Protein AF-A0A8K0CWV9-F1 (afdb_monomer)

Mean predicted aligned error: 10.67 Å

Structure (mmCIF, N/CA/C/O backbone):
data_AF-A0A8K0CWV9-F1
#
_entry.id   AF-A0A8K0CWV9-F1
#
loop_
_atom_site.group_PDB
_atom_site.id
_atom_site.type_symbol
_atom_site.label_atom_id
_atom_site.label_alt_id
_atom_site.label_comp_id
_atom_site.label_asym_id
_atom_site.label_entity_id
_atom_site.label_seq_id
_atom_site.pdbx_PDB_ins_code
_atom_site.Cartn_x
_atom_site.Cartn_y
_atom_site.Cartn_z
_atom_site.occupancy
_atom_site.B_iso_or_equiv
_atom_site.auth_seq_id
_atom_site.auth_comp_id
_atom_site.auth_asym_id
_atom_site.auth_atom_id
_atom_site.pdbx_PDB_model_num
ATOM 1 N N . MET A 1 1 ? 7.439 -12.202 -8.957 1.00 37.78 1 MET A N 1
ATOM 2 C CA . MET A 1 1 ? 7.192 -10.792 -9.338 1.00 37.78 1 MET A CA 1
ATOM 3 C C . MET A 1 1 ? 7.886 -9.869 -8.330 1.00 37.78 1 MET A C 1
ATOM 5 O O . MET A 1 1 ? 7.521 -9.876 -7.160 1.00 37.78 1 MET A O 1
ATOM 9 N N . LEU A 1 2 ? 8.950 -9.156 -8.717 1.00 42.75 2 LEU A N 1
ATOM 10 C CA . LEU A 1 2 ? 9.580 -8.146 -7.851 1.00 42.75 2 LEU A CA 1
ATOM 11 C C . LEU A 1 2 ? 8.690 -6.892 -7.857 1.00 42.75 2 LEU A C 1
ATOM 13 O O . LEU A 1 2 ? 8.605 -6.216 -8.877 1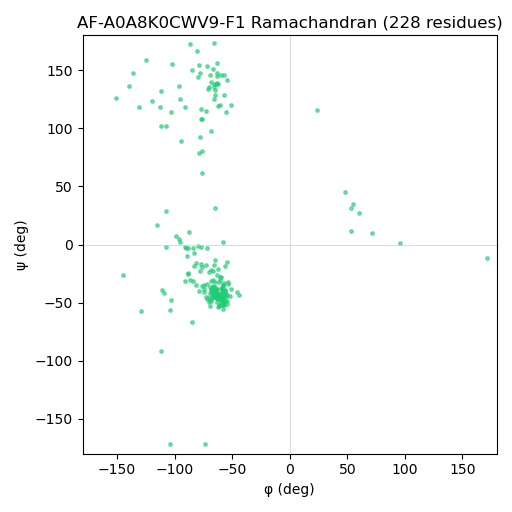.00 42.75 2 LEU A O 1
ATOM 17 N N . THR A 1 3 ? 7.991 -6.606 -6.758 1.00 52.50 3 THR A N 1
ATOM 18 C CA . THR A 1 3 ? 7.189 -5.381 -6.619 1.00 52.50 3 THR A CA 1
ATOM 19 C C . THR A 1 3 ? 8.091 -4.146 -6.556 1.00 52.50 3 THR A C 1
ATOM 21 O O . THR A 1 3 ? 9.145 -4.165 -5.920 1.00 52.50 3 THR A O 1
ATOM 24 N N . ILE A 1 4 ? 7.680 -3.064 -7.221 1.00 53.06 4 ILE A N 1
ATOM 25 C CA . ILE A 1 4 ? 8.429 -1.798 -7.374 1.00 53.06 4 ILE A CA 1
ATOM 26 C C . ILE A 1 4 ? 8.716 -1.136 -6.015 1.00 53.06 4 ILE A C 1
ATOM 28 O O . ILE A 1 4 ? 9.773 -0.540 -5.811 1.00 53.06 4 ILE A O 1
ATOM 32 N N . TYR A 1 5 ? 7.851 -1.385 -5.033 1.00 54.69 5 TYR A N 1
ATOM 33 C CA . TYR A 1 5 ? 8.063 -1.138 -3.610 1.00 54.69 5 TYR A CA 1
ATOM 34 C C . TYR A 1 5 ? 9.444 -1.564 -3.086 1.00 54.69 5 TYR A C 1
ATOM 36 O O . TYR A 1 5 ? 10.080 -0.835 -2.319 1.00 54.69 5 TYR A O 1
ATOM 44 N N . LYS A 1 6 ? 9.936 -2.746 -3.484 1.00 57.09 6 LYS A N 1
ATOM 45 C CA . LYS A 1 6 ? 11.243 -3.233 -3.031 1.00 57.09 6 LYS A CA 1
ATOM 46 C C . LYS A 1 6 ? 12.320 -2.184 -3.304 1.00 57.09 6 LYS A C 1
ATOM 48 O O . LYS A 1 6 ? 13.202 -2.016 -2.472 1.00 57.09 6 LYS A O 1
ATOM 53 N N . MET A 1 7 ? 12.184 -1.437 -4.396 1.00 58.47 7 MET A N 1
ATOM 54 C CA . MET A 1 7 ? 13.201 -0.545 -4.939 1.00 58.47 7 MET A CA 1
ATOM 55 C C . MET A 1 7 ? 13.127 0.889 -4.408 1.00 58.47 7 MET A C 1
ATOM 57 O O . MET A 1 7 ? 14.161 1.538 -4.260 1.00 58.47 7 MET A O 1
ATOM 61 N N . LEU A 1 8 ? 11.928 1.384 -4.085 1.00 64.62 8 LEU A N 1
ATOM 62 C CA . LEU A 1 8 ? 11.744 2.761 -3.624 1.00 64.62 8 LEU A CA 1
ATOM 63 C C . LEU A 1 8 ? 12.468 3.030 -2.295 1.00 64.62 8 LEU A C 1
ATOM 65 O O . LEU A 1 8 ? 12.725 2.141 -1.476 1.00 64.62 8 LEU A O 1
ATOM 69 N N . HIS A 1 9 ? 12.779 4.296 -2.048 1.00 71.81 9 HIS A N 1
ATOM 70 C CA . HIS A 1 9 ? 13.284 4.718 -0.751 1.00 71.81 9 HIS A CA 1
ATOM 71 C C . HIS A 1 9 ? 12.157 4.620 0.305 1.00 71.81 9 HIS A C 1
ATOM 73 O O . HIS A 1 9 ? 11.019 4.952 -0.006 1.00 71.81 9 HIS A O 1
ATOM 79 N N . PRO A 1 10 ? 12.424 4.281 1.582 1.00 70.00 10 PRO A N 1
ATOM 80 C CA . PRO A 1 10 ? 11.453 4.323 2.679 1.00 70.00 10 PRO A CA 1
ATOM 81 C C . PRO A 1 10 ? 10.749 5.663 2.892 1.00 70.00 10 PRO A C 1
ATOM 83 O O . PRO A 1 10 ? 9.776 5.723 3.626 1.00 70.00 10 PRO A O 1
ATOM 86 N N . LYS A 1 11 ? 11.257 6.750 2.300 1.00 74.69 11 LYS A N 1
ATOM 87 C CA . LYS A 1 11 ? 10.593 8.068 2.313 1.00 74.69 11 LYS A CA 1
ATOM 88 C C . LYS A 1 11 ? 9.440 8.123 1.304 1.00 74.69 11 LYS A C 1
ATOM 90 O O . LYS A 1 11 ? 8.519 8.906 1.483 1.00 74.69 11 LYS A O 1
ATOM 95 N N . ASP A 1 12 ? 9.493 7.258 0.300 1.00 73.62 12 ASP A N 1
ATOM 96 C CA . ASP A 1 12 ? 8.562 7.145 -0.816 1.00 73.62 12 ASP A CA 1
ATOM 97 C C . ASP A 1 12 ? 7.808 5.813 -0.796 1.00 73.62 12 ASP A C 1
ATOM 99 O O . ASP A 1 12 ? 7.252 5.405 -1.809 1.00 73.62 12 ASP A O 1
ATOM 103 N N . GLY A 1 13 ? 7.808 5.122 0.347 1.00 71.31 13 GLY A N 1
ATOM 104 C CA . GLY A 1 13 ? 7.063 3.882 0.531 1.00 71.31 13 GLY A CA 1
ATOM 105 C C . GLY A 1 13 ? 7.839 2.591 0.316 1.00 71.31 13 GLY A C 1
ATOM 106 O O . GLY A 1 13 ? 7.244 1.540 0.487 1.00 71.31 13 GLY A O 1
ATOM 107 N N . GLY A 1 14 ? 9.141 2.630 -0.002 1.00 70.81 14 GLY A N 1
ATOM 108 C CA . GLY A 1 14 ? 9.908 1.433 -0.378 1.00 70.81 14 GLY A CA 1
ATOM 109 C C . GLY A 1 14 ? 10.875 0.818 0.643 1.00 70.81 14 GLY A C 1
ATOM 110 O O . GLY A 1 14 ? 10.923 1.219 1.807 1.00 70.81 14 GLY A O 1
ATOM 111 N N . ARG A 1 15 ? 11.678 -0.173 0.205 1.00 68.31 15 ARG A N 1
ATOM 112 C CA . ARG A 1 15 ? 12.683 -0.893 1.038 1.00 68.31 15 ARG A CA 1
ATOM 113 C C . ARG A 1 15 ? 14.152 -0.573 0.771 1.00 68.31 15 ARG A C 1
ATOM 115 O O . ARG A 1 15 ? 14.981 -1.138 1.478 1.00 68.31 15 ARG A O 1
ATOM 122 N N . ARG A 1 16 ? 14.494 0.286 -0.196 1.00 66.88 16 ARG A N 1
ATOM 123 C CA . ARG A 1 16 ? 15.882 0.503 -0.685 1.00 66.88 16 ARG A CA 1
ATOM 124 C C . ARG A 1 16 ? 16.569 -0.743 -1.273 1.00 66.88 16 ARG A C 1
ATOM 126 O O . ARG A 1 16 ? 17.792 -0.829 -1.232 1.00 66.88 16 ARG A O 1
ATOM 133 N N . LEU A 1 17 ? 15.850 -1.719 -1.820 1.00 62.59 17 LEU A N 1
ATOM 134 C CA . LEU A 1 17 ? 16.518 -2.773 -2.592 1.00 62.59 17 LEU A CA 1
ATOM 135 C C . LEU A 1 17 ? 17.043 -2.186 -3.906 1.00 62.59 17 LEU A C 1
ATOM 137 O O . LEU A 1 17 ? 16.355 -1.429 -4.585 1.00 62.59 17 LEU A O 1
ATOM 141 N N . SER A 1 18 ? 18.274 -2.522 -4.271 1.00 59.84 18 SER A N 1
ATOM 142 C CA . SER A 1 18 ? 18.849 -2.099 -5.543 1.00 59.84 18 SER A CA 1
ATOM 143 C C . SER A 1 18 ? 18.080 -2.733 -6.707 1.00 59.84 18 SER A C 1
ATOM 145 O O . SER A 1 18 ? 17.788 -3.930 -6.719 1.00 59.84 18 SER A O 1
ATOM 147 N N . GLN A 1 19 ? 17.724 -1.926 -7.706 1.00 67.50 19 GLN A N 1
ATOM 148 C CA . GLN A 1 19 ? 17.093 -2.439 -8.915 1.00 67.50 19 GLN A CA 1
ATOM 149 C C . GLN A 1 19 ? 18.159 -3.079 -9.805 1.00 67.50 19 GLN A C 1
ATOM 151 O O . GLN A 1 19 ? 18.910 -2.356 -10.450 1.00 67.50 19 GLN A O 1
ATOM 156 N N . VAL A 1 20 ? 18.161 -4.409 -9.910 1.00 70.31 20 VAL A N 1
ATOM 157 C CA . VAL A 1 20 ? 19.109 -5.170 -10.750 1.00 70.31 20 VAL A CA 1
ATOM 158 C C . VAL A 1 20 ? 19.151 -4.648 -12.193 1.00 70.31 20 VAL A C 1
ATOM 160 O O . VAL A 1 20 ? 20.223 -4.421 -12.745 1.00 70.31 20 VAL A O 1
ATOM 163 N N . VAL A 1 21 ? 17.985 -4.367 -12.785 1.00 72.62 21 VAL A N 1
ATOM 164 C CA . VAL A 1 21 ? 17.882 -3.812 -14.148 1.00 72.62 21 VAL A CA 1
ATOM 165 C C . VAL A 1 21 ? 18.440 -2.390 -14.226 1.00 72.62 21 VAL A C 1
ATOM 167 O O . VAL A 1 21 ? 19.154 -2.065 -15.166 1.00 72.62 21 VAL A O 1
ATOM 170 N N . GLY A 1 22 ? 18.158 -1.542 -13.235 1.00 72.69 22 GLY A N 1
ATOM 171 C CA . GLY A 1 22 ? 18.657 -0.167 -13.196 1.00 72.69 22 GLY A CA 1
ATOM 172 C C . GLY A 1 22 ? 20.168 -0.113 -12.982 1.00 72.69 22 GLY A C 1
ATOM 173 O O . GLY A 1 22 ? 20.859 0.666 -13.633 1.00 72.69 22 GLY A O 1
ATOM 174 N N . THR A 1 23 ? 20.703 -0.986 -12.122 1.00 75.75 23 THR A N 1
ATOM 175 C CA . THR A 1 23 ? 22.147 -1.151 -11.931 1.00 75.75 23 THR A CA 1
ATOM 176 C C . THR A 1 23 ? 22.819 -1.696 -13.182 1.00 75.75 23 THR A C 1
ATOM 178 O O . THR A 1 23 ? 23.868 -1.183 -13.551 1.00 75.75 23 THR A O 1
ATOM 181 N N . TYR A 1 24 ? 22.199 -2.664 -13.863 1.00 82.06 24 TYR A N 1
ATOM 182 C CA . TYR A 1 24 ? 22.689 -3.205 -15.129 1.00 82.06 24 TYR A CA 1
ATOM 183 C C . TYR A 1 24 ? 22.724 -2.133 -16.226 1.00 82.06 24 TYR A C 1
ATOM 185 O O . TYR A 1 24 ? 23.783 -1.870 -16.789 1.00 82.06 24 TYR A O 1
ATOM 193 N N . LYS A 1 25 ? 21.602 -1.441 -16.472 1.00 80.56 25 LYS A N 1
ATOM 194 C CA . LYS A 1 25 ? 21.506 -0.368 -17.476 1.00 80.56 25 LYS A CA 1
ATOM 195 C C . LYS A 1 25 ? 22.516 0.752 -17.203 1.00 80.56 25 LYS A C 1
ATOM 197 O O . LYS A 1 25 ? 23.234 1.171 -18.107 1.00 80.56 25 LYS A O 1
ATOM 202 N N . ALA A 1 26 ? 22.639 1.184 -15.944 1.00 78.25 26 ALA A N 1
ATOM 203 C CA . ALA A 1 26 ? 23.640 2.173 -15.553 1.00 78.25 26 ALA A CA 1
ATOM 204 C C . ALA A 1 26 ? 25.077 1.662 -15.750 1.00 78.25 26 ALA A C 1
ATOM 206 O O . ALA A 1 26 ? 25.936 2.431 -16.175 1.00 78.25 26 ALA A O 1
ATOM 207 N N . ALA A 1 27 ? 25.362 0.392 -15.456 1.00 82.25 27 ALA A N 1
ATOM 208 C CA . ALA A 1 27 ? 26.687 -0.188 -15.664 1.00 82.25 27 ALA A CA 1
ATOM 209 C C . ALA A 1 27 ? 27.069 -0.213 -17.151 1.00 82.25 27 ALA A C 1
ATOM 211 O O . ALA A 1 27 ? 28.160 0.241 -17.483 1.00 82.25 27 ALA A O 1
ATOM 212 N N . ILE A 1 28 ? 26.161 -0.644 -18.036 1.00 83.38 28 ILE A N 1
ATOM 213 C CA . ILE A 1 28 ? 26.390 -0.683 -19.490 1.00 83.38 28 ILE A CA 1
ATOM 214 C C . ILE A 1 28 ? 26.697 0.710 -20.048 1.00 83.38 28 ILE A C 1
ATOM 216 O O . ILE A 1 28 ? 27.694 0.874 -20.747 1.00 83.38 28 ILE A O 1
ATOM 220 N N . ILE A 1 29 ? 25.901 1.722 -19.688 1.00 78.94 29 ILE A N 1
ATOM 221 C CA . ILE A 1 29 ? 26.135 3.105 -20.133 1.00 78.94 29 ILE A CA 1
ATOM 222 C C . ILE A 1 29 ? 27.486 3.634 -19.621 1.00 78.94 29 ILE A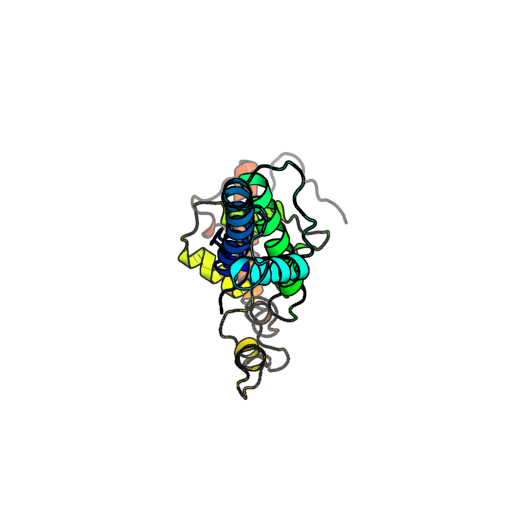 C 1
ATOM 224 O O . ILE A 1 29 ? 28.234 4.277 -20.347 1.00 78.94 29 ILE A O 1
ATOM 228 N N . ASN A 1 30 ? 27.851 3.371 -18.364 1.00 78.75 30 ASN A N 1
ATOM 229 C CA . ASN A 1 30 ? 29.145 3.850 -17.864 1.00 78.75 30 ASN A CA 1
ATOM 230 C C . ASN A 1 30 ? 30.324 3.125 -18.503 1.00 78.75 30 ASN A C 1
ATOM 232 O O . ASN A 1 30 ? 31.353 3.748 -18.764 1.00 78.75 30 ASN A O 1
ATOM 236 N N . LEU A 1 31 ? 30.177 1.826 -18.755 1.00 79.81 31 LEU A N 1
ATOM 237 C CA . LEU A 1 31 ? 31.191 1.037 -19.432 1.00 79.81 31 LEU A CA 1
ATOM 238 C C . LEU A 1 31 ? 31.403 1.535 -20.863 1.00 79.81 31 LEU A C 1
ATOM 240 O O . LEU A 1 31 ? 32.550 1.672 -21.273 1.00 79.81 31 LEU A O 1
ATOM 244 N N . SER A 1 32 ? 30.332 1.893 -21.579 1.00 78.69 32 SER A N 1
ATOM 245 C CA . SER A 1 32 ? 30.434 2.458 -22.928 1.00 78.69 32 SER A CA 1
ATOM 246 C C . SER A 1 32 ? 31.221 3.771 -22.929 1.00 78.69 32 SER A C 1
ATOM 248 O O . SER A 1 32 ? 32.141 3.936 -23.726 1.00 78.69 32 SER A O 1
ATOM 250 N N . TYR A 1 33 ? 30.962 4.669 -21.974 1.00 73.94 33 TYR A N 1
ATOM 251 C CA . TYR A 1 33 ? 31.734 5.909 -21.845 1.00 73.94 33 TYR A CA 1
ATOM 252 C C . TYR A 1 33 ? 33.207 5.671 -21.493 1.00 73.94 33 TYR A C 1
ATOM 254 O O . TYR A 1 33 ? 34.082 6.362 -22.019 1.00 73.94 33 TYR A O 1
ATOM 262 N N . LYS A 1 34 ? 33.506 4.706 -20.612 1.00 75.50 34 LYS A N 1
ATOM 263 C CA . LYS A 1 34 ? 34.894 4.346 -20.271 1.00 75.50 34 LYS A CA 1
ATOM 264 C C . LYS A 1 34 ? 35.635 3.768 -21.465 1.00 75.50 34 LYS A C 1
ATOM 266 O O . LYS A 1 34 ? 36.757 4.191 -21.727 1.00 75.50 34 LYS A O 1
ATOM 271 N N . TYR A 1 35 ? 34.981 2.862 -22.185 1.00 71.81 35 TYR A N 1
ATOM 272 C CA . TYR A 1 35 ? 35.500 2.235 -23.392 1.00 71.81 35 TYR A CA 1
ATOM 273 C C . TYR A 1 35 ? 35.872 3.296 -24.435 1.00 71.81 35 TYR A C 1
ATOM 275 O O . TYR A 1 35 ? 37.017 3.349 -24.870 1.00 71.81 35 TYR A O 1
ATOM 283 N N . VAL A 1 36 ? 34.967 4.242 -24.722 1.00 68.00 36 VAL A N 1
ATOM 284 C CA . VAL A 1 36 ? 35.241 5.373 -25.630 1.00 68.00 36 VAL A CA 1
ATOM 285 C C . VAL A 1 36 ? 36.418 6.222 -25.150 1.00 68.00 36 VAL A C 1
ATOM 287 O O . VAL A 1 36 ? 37.282 6.576 -25.947 1.00 68.00 36 VAL A O 1
ATOM 290 N N . ARG A 1 37 ? 36.484 6.560 -23.856 1.00 67.06 37 ARG A N 1
ATOM 291 C CA . ARG A 1 37 ? 37.541 7.432 -23.316 1.00 67.06 37 ARG A CA 1
ATOM 292 C C . ARG A 1 37 ? 38.921 6.774 -23.326 1.00 67.06 37 ARG A C 1
ATOM 294 O O . ARG A 1 37 ? 39.906 7.467 -23.551 1.00 67.06 37 ARG A O 1
ATOM 301 N N . GLN A 1 38 ? 39.001 5.479 -23.028 1.00 68.44 38 GLN A N 1
ATOM 302 C CA . GLN A 1 38 ? 40.266 4.742 -23.028 1.00 68.44 38 GLN A CA 1
ATOM 303 C C . GLN A 1 38 ? 40.745 4.457 -24.448 1.00 68.44 38 GLN A C 1
ATOM 305 O O . GLN A 1 38 ? 41.933 4.582 -24.710 1.00 68.44 38 GLN A O 1
ATOM 310 N N . ILE A 1 39 ? 39.836 4.150 -25.370 1.00 63.75 39 ILE A N 1
ATOM 311 C CA . ILE A 1 39 ? 40.221 3.761 -26.725 1.00 63.75 39 ILE A CA 1
ATOM 312 C C . ILE A 1 39 ? 40.525 4.955 -27.621 1.00 63.75 39 ILE A C 1
ATOM 314 O O . ILE A 1 39 ? 41.503 4.894 -28.353 1.00 63.75 39 ILE A O 1
ATOM 318 N N . LYS A 1 40 ? 39.826 6.091 -27.474 1.00 62.66 40 LYS A N 1
ATOM 319 C CA . LYS A 1 40 ? 40.221 7.347 -28.146 1.00 62.66 40 LYS A CA 1
ATOM 320 C C . LYS A 1 40 ? 41.655 7.794 -27.818 1.00 62.66 40 LYS A C 1
ATOM 322 O O . LYS A 1 40 ? 42.197 8.633 -28.526 1.00 62.66 40 LYS A O 1
ATOM 327 N N . ARG A 1 41 ? 42.255 7.283 -26.734 1.00 65.81 41 ARG A N 1
ATOM 328 C CA . ARG A 1 41 ? 43.663 7.536 -26.384 1.00 65.81 41 ARG A CA 1
ATOM 329 C C . ARG A 1 41 ? 44.648 6.613 -27.109 1.00 65.81 41 ARG A C 1
ATOM 331 O O . ARG A 1 41 ? 45.827 6.929 -27.113 1.00 65.81 41 ARG A O 1
ATOM 338 N N . ILE A 1 42 ? 44.185 5.485 -27.646 1.00 68.00 42 ILE A N 1
ATOM 339 C CA . ILE A 1 42 ? 45.019 4.411 -28.206 1.00 68.00 42 ILE A CA 1
ATOM 340 C C . ILE A 1 42 ? 44.870 4.337 -29.732 1.00 68.00 42 ILE A C 1
ATOM 342 O O . ILE A 1 42 ? 45.865 4.146 -30.418 1.00 68.00 42 ILE A O 1
ATOM 346 N N . ASP A 1 43 ? 43.663 4.526 -30.268 1.00 61.09 43 ASP A N 1
ATOM 347 C CA . ASP A 1 43 ? 43.393 4.492 -31.709 1.00 61.09 43 ASP A CA 1
ATOM 348 C C . ASP A 1 43 ? 42.201 5.407 -32.056 1.00 61.09 43 ASP A C 1
ATOM 350 O O . ASP A 1 43 ? 41.120 5.300 -31.466 1.00 61.09 43 ASP A O 1
ATOM 354 N N . GLN A 1 44 ? 42.402 6.338 -32.996 1.00 63.00 44 GLN A N 1
ATOM 355 C CA . GLN A 1 44 ? 41.375 7.288 -33.443 1.00 63.00 44 GLN A CA 1
ATOM 356 C C . GLN A 1 44 ? 40.401 6.684 -34.472 1.00 63.00 44 GLN A C 1
ATOM 358 O O . GLN A 1 44 ? 39.312 7.230 -34.647 1.00 63.00 44 GLN A O 1
ATOM 363 N N . ASN A 1 45 ? 40.740 5.549 -35.097 1.00 64.12 45 ASN A N 1
ATOM 364 C CA . ASN A 1 45 ? 40.018 4.975 -36.242 1.00 64.12 45 ASN A CA 1
ATOM 365 C C . ASN A 1 45 ? 39.212 3.708 -35.905 1.00 64.12 45 ASN A C 1
ATOM 367 O O . ASN A 1 45 ? 38.981 2.849 -36.758 1.00 64.12 45 ASN A O 1
ATOM 371 N N . LEU A 1 46 ? 38.747 3.580 -34.661 1.00 58.91 46 LEU A N 1
ATOM 372 C CA . LEU A 1 46 ? 38.082 2.361 -34.204 1.00 58.91 46 LEU A CA 1
ATOM 373 C C . LEU A 1 46 ? 36.736 2.086 -34.916 1.00 58.91 46 LEU A C 1
ATOM 375 O O . LEU A 1 46 ? 35.895 2.991 -35.004 1.00 58.91 46 LEU A O 1
ATOM 379 N N . PRO A 1 47 ? 36.434 0.826 -35.295 1.00 58.19 47 PRO A N 1
ATOM 380 C CA . PRO A 1 47 ? 35.120 0.454 -35.807 1.00 58.19 47 PRO A CA 1
ATOM 381 C C . PRO A 1 47 ? 34.028 0.724 -34.764 1.00 58.19 47 PRO A C 1
ATOM 383 O O . PRO A 1 47 ? 34.016 0.165 -33.667 1.00 58.19 47 PRO A O 1
ATOM 386 N N . THR A 1 48 ? 33.065 1.577 -35.108 1.00 56.06 48 THR A N 1
ATOM 387 C CA . THR A 1 48 ? 31.995 2.043 -34.202 1.00 56.06 48 THR A CA 1
ATOM 388 C C . THR A 1 48 ? 30.949 0.959 -33.883 1.00 56.06 48 THR A C 1
ATOM 390 O O . THR A 1 48 ? 30.028 1.167 -33.089 1.00 56.06 48 THR A O 1
ATOM 393 N N . GLY A 1 49 ? 31.069 -0.227 -34.476 1.00 58.62 49 GLY A N 1
ATOM 394 C CA . GLY A 1 49 ? 30.121 -1.320 -34.319 1.00 58.62 49 GLY A CA 1
ATOM 395 C C . GLY A 1 49 ? 30.721 -2.504 -33.568 1.00 58.62 49 GLY A C 1
ATOM 396 O O . GLY A 1 49 ? 31.601 -3.160 -34.099 1.00 58.62 49 GLY A O 1
ATOM 397 N N . GLN A 1 50 ? 30.159 -2.861 -32.402 1.00 59.09 50 GLN A N 1
ATOM 398 C CA . GLN A 1 50 ? 29.170 -3.962 -32.378 1.00 59.09 50 GLN A CA 1
ATOM 399 C C . GLN A 1 50 ? 28.708 -4.483 -31.002 1.00 59.09 50 GLN A C 1
ATOM 401 O O . GLN A 1 50 ? 27.679 -5.153 -30.986 1.00 59.09 50 GLN A O 1
ATOM 406 N N . SER A 1 51 ? 29.307 -4.161 -29.847 1.00 70.88 51 SER A N 1
ATOM 407 C CA . SER A 1 51 ? 28.806 -4.723 -28.564 1.00 70.88 51 SER A CA 1
ATOM 408 C C . SER A 1 51 ? 28.159 -3.694 -27.623 1.00 70.88 51 SER A C 1
ATOM 410 O O . SER A 1 51 ? 26.962 -3.420 -27.718 1.00 70.88 51 SER A O 1
ATOM 412 N N . ILE A 1 52 ? 28.931 -3.092 -26.720 1.00 74.56 52 ILE A N 1
ATOM 413 C CA . ILE A 1 52 ? 28.445 -2.277 -25.598 1.00 74.56 52 ILE A CA 1
ATOM 414 C C . ILE A 1 52 ? 27.937 -0.905 -26.047 1.00 74.56 52 ILE A C 1
ATOM 416 O O . ILE A 1 52 ? 26.943 -0.431 -25.510 1.00 74.56 52 ILE A O 1
ATOM 420 N N . MET A 1 53 ? 28.554 -0.291 -27.061 1.00 75.31 53 MET A N 1
ATOM 421 C CA . MET A 1 53 ? 28.146 1.025 -27.580 1.00 75.31 53 MET A CA 1
ATOM 422 C C . MET A 1 53 ? 26.744 1.005 -28.193 1.00 75.31 53 MET A C 1
ATOM 424 O O . MET A 1 53 ? 25.936 1.889 -27.924 1.00 75.31 53 MET A O 1
ATOM 428 N N . ARG A 1 54 ? 26.417 -0.042 -28.961 1.00 79.44 54 ARG A N 1
ATOM 429 C CA . ARG A 1 54 ? 25.084 -0.217 -29.557 1.00 79.44 54 ARG A CA 1
ATOM 430 C C . ARG A 1 54 ? 24.017 -0.428 -28.484 1.00 79.44 54 ARG A C 1
ATOM 432 O O . ARG A 1 54 ? 22.946 0.166 -28.558 1.00 79.44 54 ARG A O 1
ATOM 439 N N . ILE A 1 55 ? 24.320 -1.261 -27.485 1.00 79.56 55 ILE A N 1
ATOM 440 C CA . ILE A 1 55 ? 23.411 -1.525 -26.363 1.00 79.56 55 ILE A CA 1
ATOM 441 C C . ILE A 1 55 ? 23.232 -0.255 -25.525 1.00 79.56 55 ILE A C 1
ATOM 443 O O . ILE A 1 55 ? 22.106 0.094 -25.189 1.00 79.56 55 ILE A O 1
ATOM 447 N N . ALA A 1 56 ? 24.313 0.469 -25.232 1.00 79.44 56 ALA A N 1
ATOM 448 C CA . ALA A 1 56 ? 24.261 1.729 -24.505 1.00 79.44 56 ALA A CA 1
ATOM 449 C C . ALA A 1 56 ? 23.448 2.785 -25.257 1.00 79.44 56 ALA A C 1
ATOM 451 O O . ALA A 1 56 ? 22.599 3.407 -24.636 1.00 79.44 56 ALA A O 1
ATOM 452 N N . ARG A 1 57 ? 23.622 2.926 -26.580 1.00 80.31 57 ARG A N 1
ATOM 453 C CA . ARG A 1 57 ? 22.810 3.827 -27.414 1.00 80.31 57 ARG A CA 1
ATOM 454 C C . ARG A 1 57 ? 21.324 3.496 -27.314 1.00 80.31 57 ARG A C 1
ATOM 456 O O . ARG A 1 57 ? 20.538 4.371 -26.980 1.00 80.31 57 ARG A O 1
ATOM 463 N N . LYS A 1 58 ? 20.953 2.225 -27.494 1.00 83.06 58 LYS A N 1
ATOM 464 C CA . LYS A 1 58 ? 19.558 1.777 -27.364 1.00 83.06 58 LYS A CA 1
ATOM 465 C C . LYS A 1 58 ? 18.988 2.065 -25.970 1.00 83.06 58 LYS A C 1
ATOM 467 O O . LYS A 1 58 ? 17.867 2.540 -25.843 1.00 83.06 58 LYS A O 1
ATOM 472 N N . ILE A 1 59 ? 19.763 1.810 -24.914 1.00 79.38 59 ILE A N 1
ATOM 473 C CA . ILE A 1 59 ? 19.352 2.110 -23.535 1.00 79.38 59 ILE A CA 1
ATOM 474 C C . ILE A 1 59 ? 19.232 3.629 -23.316 1.00 79.38 59 ILE A C 1
ATOM 476 O O . ILE A 1 59 ? 18.317 4.067 -22.625 1.00 79.38 59 ILE A O 1
ATOM 480 N N . SER A 1 60 ? 20.129 4.437 -23.881 1.00 79.69 60 SER A N 1
ATOM 481 C CA . SER A 1 60 ? 20.087 5.899 -23.779 1.00 79.69 60 SER A CA 1
ATOM 482 C C . SER A 1 60 ? 18.892 6.494 -24.521 1.00 79.69 60 SER A C 1
ATOM 484 O O . SER A 1 60 ? 18.267 7.404 -23.986 1.00 79.69 60 SER A O 1
ATOM 486 N N . GLU A 1 61 ? 18.538 5.948 -25.688 1.00 81.69 61 GLU A N 1
ATOM 487 C CA . GLU A 1 61 ? 17.317 6.280 -26.437 1.00 81.69 61 GLU A CA 1
ATOM 488 C C . GLU A 1 61 ? 16.066 5.911 -25.626 1.00 81.69 61 GLU A C 1
ATOM 490 O O . GLU A 1 61 ? 15.202 6.758 -25.409 1.00 81.69 61 GLU A O 1
ATOM 495 N N . GLU A 1 62 ? 16.005 4.684 -25.089 1.00 76.94 62 GLU A N 1
ATOM 496 C CA . GLU A 1 62 ? 14.902 4.222 -24.231 1.00 76.94 62 GLU A CA 1
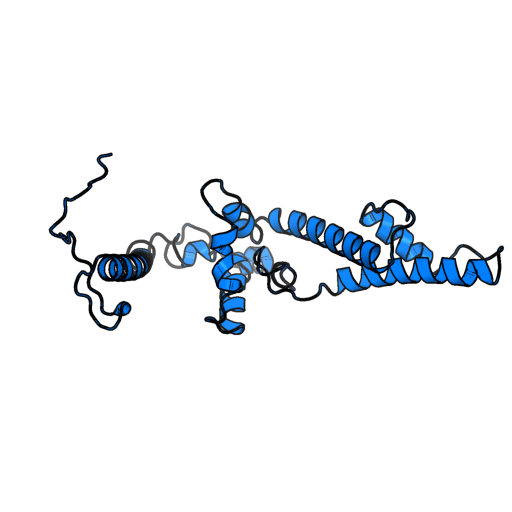ATOM 497 C C . GLU A 1 62 ? 14.681 5.129 -23.012 1.00 76.94 62 GLU A C 1
ATOM 499 O O . GLU A 1 62 ? 13.539 5.370 -22.637 1.00 76.94 62 GLU A O 1
ATOM 504 N N . ILE A 1 63 ? 15.761 5.609 -22.385 1.00 73.50 63 ILE A N 1
ATOM 505 C CA . ILE A 1 63 ? 15.712 6.438 -21.169 1.00 73.50 63 ILE A CA 1
ATOM 506 C C . ILE A 1 63 ? 15.762 7.940 -21.524 1.00 73.50 63 ILE A C 1
ATOM 508 O O . ILE A 1 63 ? 15.782 8.785 -20.633 1.00 73.50 63 ILE A O 1
ATOM 512 N N . GLN A 1 64 ? 15.793 8.323 -22.807 1.00 72.88 64 GLN A N 1
ATOM 513 C CA . GLN A 1 64 ? 15.910 9.712 -23.283 1.00 72.88 64 GLN A CA 1
ATOM 514 C C . GLN A 1 64 ? 17.039 10.512 -22.590 1.00 72.88 64 GLN A C 1
ATOM 516 O O . GLN A 1 64 ? 16.808 11.606 -22.070 1.00 72.88 64 GLN A O 1
ATOM 521 N N . ILE A 1 65 ? 18.235 9.948 -22.431 1.00 68.94 65 ILE A N 1
ATOM 522 C CA . ILE A 1 65 ? 19.360 10.658 -21.797 1.00 68.94 65 ILE A CA 1
ATOM 523 C C . ILE A 1 65 ? 20.158 11.379 -22.883 1.00 68.94 65 ILE A C 1
ATOM 525 O O . ILE A 1 65 ? 20.720 10.720 -23.752 1.00 68.94 65 ILE A O 1
ATOM 529 N N . GLU A 1 66 ? 20.226 12.711 -22.810 1.00 61.50 66 GLU A N 1
ATOM 530 C CA . GLU A 1 66 ? 21.115 13.515 -23.660 1.00 61.50 66 GLU A CA 1
ATOM 531 C C . GLU A 1 66 ? 22.590 13.187 -23.389 1.00 61.50 66 GLU A C 1
ATOM 533 O O . GLU A 1 66 ? 22.975 12.838 -22.265 1.00 61.50 66 GLU A O 1
ATOM 538 N N . GLU A 1 67 ? 23.412 13.275 -24.437 1.00 55.69 67 GLU A N 1
ATOM 539 C CA . GLU A 1 67 ? 24.835 12.956 -24.375 1.00 55.69 67 GLU A CA 1
ATOM 540 C C . GLU A 1 67 ? 25.574 13.786 -23.313 1.00 55.69 67 GLU A C 1
ATOM 542 O O . GLU A 1 67 ? 25.250 14.936 -23.022 1.00 55.69 67 GLU A O 1
ATOM 547 N N . ARG A 1 68 ? 26.577 13.155 -22.691 1.00 56.78 68 ARG A N 1
ATOM 548 C CA . ARG A 1 68 ? 27.384 13.721 -21.604 1.00 56.78 68 ARG A CA 1
ATOM 549 C C . ARG A 1 68 ? 27.941 15.108 -21.956 1.00 56.78 68 ARG A C 1
ATOM 551 O O . ARG A 1 68 ? 28.816 15.213 -22.808 1.00 56.78 68 ARG A O 1
ATOM 558 N N . GLY A 1 69 ? 27.576 16.117 -21.165 1.00 55.31 69 GLY A N 1
ATOM 559 C CA . GLY A 1 69 ? 28.470 17.242 -20.866 1.00 55.31 69 GLY A CA 1
ATOM 560 C C . GLY A 1 69 ? 29.599 16.834 -19.899 1.00 55.31 69 GLY A C 1
ATOM 561 O O . GLY A 1 69 ? 29.734 15.657 -19.552 1.00 55.31 69 GLY A O 1
ATOM 562 N N . ASN A 1 70 ? 30.377 17.806 -19.404 1.00 55.09 70 ASN A N 1
ATOM 563 C CA . ASN A 1 70 ? 31.504 17.647 -18.455 1.00 55.09 70 ASN A CA 1
ATOM 564 C C . ASN A 1 70 ? 31.114 17.129 -17.037 1.00 55.09 70 ASN A C 1
ATOM 566 O O . ASN A 1 70 ? 31.734 17.489 -16.039 1.00 55.09 70 ASN A O 1
ATOM 570 N N . GLU A 1 71 ? 30.080 16.296 -16.901 1.00 62.53 71 GLU A N 1
ATOM 571 C CA . GLU A 1 71 ? 29.634 15.725 -15.624 1.00 62.53 71 GLU A CA 1
ATOM 572 C C . GLU A 1 71 ? 30.533 14.556 -15.153 1.00 62.53 71 GLU A C 1
ATOM 574 O O . GLU A 1 71 ? 31.059 13.764 -15.943 1.00 62.53 71 GLU A O 1
ATOM 579 N N . THR A 1 72 ? 30.676 14.400 -13.831 1.00 66.81 72 THR A N 1
ATOM 580 C CA . THR A 1 72 ? 31.420 13.291 -13.208 1.00 66.81 72 THR A CA 1
ATOM 581 C C . THR A 1 72 ? 30.684 11.945 -13.334 1.00 66.81 72 THR A C 1
ATOM 583 O O . THR A 1 72 ? 29.455 11.883 -13.389 1.00 66.81 72 THR A O 1
ATOM 586 N N . GLU A 1 73 ? 31.429 10.829 -13.322 1.00 67.06 73 GLU A N 1
ATOM 587 C CA . GLU A 1 73 ? 30.878 9.463 -13.462 1.00 67.06 73 GLU A CA 1
ATOM 588 C C . GLU A 1 73 ? 29.809 9.128 -12.402 1.00 67.06 73 GLU A C 1
ATOM 590 O O . GLU A 1 73 ? 28.793 8.495 -12.706 1.00 67.06 73 GLU A O 1
ATOM 595 N N . GLU A 1 74 ? 30.025 9.576 -11.165 1.00 70.69 74 GLU A N 1
ATOM 596 C CA . GLU A 1 74 ? 29.105 9.398 -10.035 1.00 70.69 74 GLU A CA 1
ATOM 597 C C . GLU A 1 74 ? 27.756 10.094 -10.295 1.00 70.69 74 GLU A C 1
ATOM 599 O O . GLU A 1 74 ? 26.683 9.512 -10.092 1.00 70.69 74 GLU A O 1
ATOM 604 N N . ASN A 1 75 ? 27.803 11.319 -10.829 1.00 74.38 75 ASN A N 1
ATOM 605 C CA . ASN A 1 75 ? 26.618 12.117 -11.130 1.00 74.38 75 ASN A CA 1
ATOM 606 C C . ASN A 1 75 ? 25.818 11.516 -12.289 1.00 74.38 75 ASN A C 1
ATOM 608 O O . ASN A 1 75 ? 24.598 11.368 -12.172 1.00 74.38 75 ASN A O 1
ATOM 612 N N . THR A 1 76 ? 26.486 11.046 -13.348 1.00 69.94 76 THR A N 1
ATOM 613 C CA . THR A 1 76 ? 25.815 10.360 -14.463 1.00 69.94 76 THR A CA 1
ATOM 614 C C . THR A 1 76 ? 25.124 9.072 -13.997 1.00 69.94 76 THR A C 1
ATOM 616 O O . THR A 1 76 ? 23.956 8.841 -14.320 1.00 69.94 76 THR A O 1
ATOM 619 N N . LYS A 1 77 ? 25.792 8.244 -13.172 1.00 72.81 77 LYS A N 1
ATOM 620 C CA . LYS A 1 77 ? 25.190 7.032 -12.570 1.00 72.81 77 LYS A CA 1
ATOM 621 C C . LYS A 1 77 ? 23.916 7.354 -11.802 1.00 72.81 77 LYS A C 1
ATOM 623 O O . LYS A 1 77 ? 22.920 6.638 -11.925 1.00 72.81 77 LYS A O 1
ATOM 628 N N . LYS A 1 78 ? 23.954 8.409 -10.990 1.00 76.88 78 LYS A N 1
ATOM 629 C CA . LYS A 1 78 ? 22.817 8.848 -10.181 1.00 76.88 78 LYS A CA 1
ATOM 630 C C . LYS A 1 78 ? 21.665 9.348 -11.057 1.00 76.88 78 LYS A C 1
ATOM 632 O O . LYS A 1 78 ? 20.529 8.939 -10.830 1.00 76.88 78 LYS A O 1
ATOM 637 N N . LYS A 1 79 ? 21.956 10.145 -12.090 1.00 77.88 79 LYS A N 1
ATOM 638 C CA . LYS A 1 79 ? 20.976 10.667 -13.061 1.00 77.88 79 LYS A CA 1
ATOM 639 C C . LYS A 1 79 ? 20.241 9.536 -13.788 1.00 77.88 79 LYS A C 1
ATOM 641 O O . LYS A 1 79 ? 19.012 9.507 -13.774 1.00 77.88 79 LYS A O 1
ATOM 646 N N . ILE A 1 80 ? 20.981 8.550 -14.307 1.00 75.25 80 ILE A N 1
ATOM 647 C CA . ILE A 1 80 ? 20.415 7.355 -14.959 1.00 75.25 80 ILE A CA 1
ATOM 648 C C . ILE A 1 80 ? 19.491 6.600 -14.000 1.00 75.25 80 ILE A C 1
ATOM 650 O O . ILE A 1 80 ? 18.342 6.313 -14.331 1.00 75.25 80 ILE A O 1
ATOM 654 N N . LYS A 1 81 ? 19.978 6.292 -12.789 1.00 75.94 81 LYS A N 1
ATOM 655 C CA . LYS A 1 81 ? 19.197 5.556 -11.784 1.00 75.94 81 LYS A CA 1
ATOM 656 C C . LYS A 1 81 ? 17.902 6.283 -11.426 1.00 75.94 81 LYS A C 1
ATOM 658 O O . LYS A 1 81 ? 16.863 5.637 -11.334 1.00 75.94 81 LYS A O 1
ATOM 663 N N . ASN A 1 82 ? 17.957 7.603 -11.254 1.00 78.88 82 ASN A N 1
ATOM 664 C CA . ASN A 1 82 ? 16.782 8.410 -10.938 1.00 78.88 82 ASN A CA 1
ATOM 665 C C . ASN A 1 82 ? 15.760 8.396 -12.079 1.00 78.88 82 ASN A C 1
ATOM 667 O O . ASN A 1 82 ? 14.573 8.220 -11.820 1.00 78.88 82 ASN A O 1
ATOM 671 N N . LYS A 1 83 ? 16.206 8.522 -13.333 1.00 81.00 83 LYS A N 1
ATOM 672 C CA . LYS A 1 83 ? 15.297 8.532 -14.485 1.00 81.00 83 LYS A CA 1
ATOM 673 C C . LYS A 1 83 ? 14.586 7.190 -14.673 1.00 81.00 83 LYS A C 1
ATOM 675 O O . LYS A 1 83 ? 13.364 7.158 -14.781 1.00 81.00 83 LYS A O 1
ATOM 680 N N . ILE A 1 84 ? 15.333 6.086 -14.575 1.00 77.88 84 ILE A N 1
ATOM 681 C CA . ILE A 1 84 ? 14.766 4.727 -14.580 1.00 77.88 84 ILE A CA 1
ATOM 682 C C . ILE A 1 84 ? 13.743 4.563 -13.446 1.00 77.88 84 ILE A C 1
ATOM 684 O O . ILE A 1 84 ? 12.675 3.984 -13.647 1.00 77.88 84 ILE A O 1
ATOM 688 N N . LEU A 1 85 ? 14.055 5.067 -12.249 1.00 76.88 85 LEU A N 1
ATOM 689 C CA . LEU A 1 85 ? 13.159 4.962 -11.101 1.00 76.88 85 LEU A CA 1
ATOM 690 C C . LEU A 1 85 ? 11.845 5.722 -11.325 1.00 76.88 85 LEU A C 1
ATOM 692 O O . LEU A 1 85 ? 10.786 5.190 -10.995 1.00 76.88 85 LEU A O 1
ATOM 696 N N . GLU A 1 86 ? 11.893 6.926 -11.899 1.00 82.12 86 GLU A N 1
ATOM 697 C CA . GLU A 1 86 ? 10.686 7.707 -12.191 1.00 82.12 86 GLU A CA 1
ATOM 698 C C . GLU A 1 86 ? 9.810 7.047 -13.262 1.00 82.12 86 GLU A C 1
ATOM 700 O O . GLU A 1 86 ? 8.598 6.957 -13.075 1.00 82.12 86 GLU A O 1
ATOM 705 N N . GLU A 1 87 ? 10.382 6.496 -14.336 1.00 81.12 87 GLU A N 1
ATOM 706 C CA . GLU A 1 87 ? 9.603 5.749 -15.339 1.00 81.12 87 GLU A CA 1
ATOM 707 C C . GLU A 1 87 ? 8.898 4.530 -14.744 1.00 81.12 87 GLU A C 1
ATOM 709 O O . GLU A 1 87 ? 7.727 4.261 -15.013 1.00 81.12 87 GLU A O 1
ATOM 714 N N . ILE A 1 88 ? 9.609 3.782 -13.905 1.00 78.75 88 ILE A N 1
ATOM 715 C CA . ILE A 1 88 ? 9.060 2.604 -13.237 1.00 78.75 88 ILE A CA 1
ATOM 716 C C . ILE A 1 88 ? 7.947 3.002 -12.279 1.00 78.75 88 ILE A C 1
ATOM 718 O O . ILE A 1 88 ? 6.924 2.325 -12.206 1.00 78.75 88 ILE A O 1
ATOM 722 N N . LYS A 1 89 ? 8.132 4.102 -11.553 1.00 82.38 89 LYS A N 1
ATOM 723 C CA . LYS A 1 89 ? 7.130 4.647 -10.645 1.00 82.38 89 LYS A CA 1
ATOM 724 C C . LYS A 1 89 ? 5.883 5.109 -11.398 1.00 82.38 89 LYS A C 1
ATOM 726 O O . LYS A 1 89 ? 4.793 4.785 -10.941 1.00 82.38 89 LYS A O 1
ATOM 731 N N . LYS A 1 90 ? 6.016 5.756 -12.562 1.00 86.38 90 LYS A N 1
ATOM 732 C CA . LYS A 1 90 ? 4.877 6.078 -13.445 1.00 86.38 90 LYS A CA 1
ATOM 733 C C . LYS A 1 90 ? 4.118 4.813 -13.850 1.00 86.38 90 LYS A C 1
ATOM 735 O O . LYS A 1 90 ? 2.956 4.654 -13.485 1.00 86.38 90 LYS A O 1
ATOM 740 N N . LYS A 1 91 ? 4.827 3.836 -14.430 1.00 86.19 91 LYS A N 1
ATOM 741 C CA . LYS A 1 91 ? 4.248 2.538 -14.823 1.00 86.19 91 LYS A CA 1
ATOM 742 C C . LYS A 1 91 ? 3.598 1.794 -13.660 1.00 86.19 91 LYS A C 1
ATOM 744 O O . LYS A 1 91 ? 2.663 1.033 -13.865 1.00 86.19 91 LYS A O 1
ATOM 749 N N . TRP A 1 92 ? 4.121 1.935 -12.443 1.00 84.62 92 TRP A N 1
ATOM 750 C CA . TRP A 1 92 ? 3.537 1.337 -11.243 1.00 84.62 92 TRP A CA 1
ATOM 751 C C . TRP A 1 92 ? 2.219 1.998 -10.855 1.00 84.62 92 TRP A C 1
ATOM 753 O O . TRP A 1 92 ? 1.237 1.293 -10.633 1.00 84.62 92 TRP A O 1
ATOM 763 N N . VAL A 1 93 ? 2.213 3.331 -10.789 1.00 89.12 93 VAL A N 1
ATOM 764 C CA . VAL A 1 93 ? 1.048 4.149 -10.436 1.00 89.12 93 VAL A CA 1
ATOM 765 C C . VAL A 1 93 ? -0.081 3.955 -11.444 1.00 89.12 93 VAL A C 1
ATOM 767 O O . VAL A 1 93 ? -1.239 3.961 -11.049 1.00 89.12 93 VAL A O 1
ATOM 770 N N . GLU A 1 94 ? 0.233 3.708 -12.712 1.00 90.81 94 GLU A N 1
ATOM 771 C CA . GLU A 1 94 ? -0.749 3.438 -13.771 1.00 90.81 94 GLU A CA 1
ATOM 772 C C . GLU A 1 94 ? -1.407 2.053 -13.661 1.00 90.81 94 GLU A C 1
ATOM 774 O O . GLU A 1 94 ? -2.474 1.824 -14.228 1.00 90.81 94 GLU A O 1
ATOM 779 N N . LYS A 1 95 ? -0.830 1.103 -12.908 1.00 88.69 95 LYS A N 1
ATOM 780 C CA . LYS A 1 95 ? -1.436 -0.231 -12.773 1.00 88.69 95 LYS A CA 1
ATOM 781 C C . LYS A 1 95 ? -2.777 -0.139 -12.058 1.00 88.69 95 LYS A C 1
ATOM 783 O O . LYS A 1 95 ? -2.861 0.369 -10.939 1.00 88.69 95 LYS A O 1
ATOM 788 N N . GLN A 1 96 ? -3.809 -0.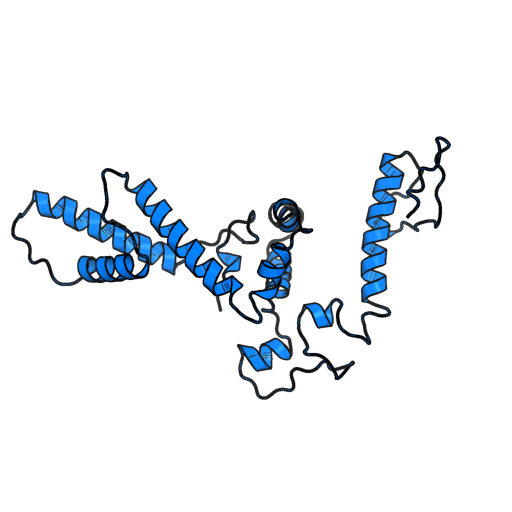735 -12.649 1.00 88.44 96 GLN A N 1
ATOM 789 C CA . GLN A 1 96 ? -5.168 -0.716 -12.106 1.00 88.44 96 GLN A CA 1
ATOM 790 C C . GLN A 1 96 ? -5.234 -1.224 -10.657 1.00 88.44 96 GLN A C 1
ATOM 792 O O . GLN A 1 96 ? -5.787 -0.533 -9.808 1.00 88.44 96 GLN A O 1
ATOM 797 N N . MET A 1 97 ? -4.619 -2.380 -10.375 1.00 87.69 97 MET A N 1
ATOM 798 C CA . MET A 1 97 ? -4.565 -3.016 -9.046 1.00 87.69 97 MET A CA 1
ATOM 799 C C . MET A 1 97 ? -3.422 -2.460 -8.183 1.00 87.69 97 MET A C 1
ATOM 801 O O . MET A 1 97 ? -3.635 -1.765 -7.196 1.00 87.69 97 MET A O 1
ATOM 805 N N . HIS A 1 98 ? -2.177 -2.716 -8.594 1.00 88.25 98 HIS A N 1
ATOM 806 C CA . HIS A 1 98 ? -0.984 -2.389 -7.803 1.00 88.25 98 HIS A CA 1
ATOM 807 C C . HIS A 1 98 ? -0.744 -0.882 -7.609 1.00 88.25 98 HIS A C 1
ATOM 809 O O . HIS A 1 98 ? 0.044 -0.505 -6.745 1.00 88.25 98 HIS A O 1
ATOM 815 N N . GLY A 1 99 ? -1.375 -0.031 -8.423 1.00 89.25 99 GLY A N 1
ATOM 816 C CA . GLY A 1 99 ? -1.258 1.421 -8.341 1.00 89.25 99 GLY A CA 1
ATOM 817 C C . GLY A 1 99 ? -2.305 2.086 -7.442 1.00 89.25 99 GLY A C 1
ATOM 818 O O . GLY A 1 99 ? -2.245 3.298 -7.274 1.00 89.25 99 GLY A O 1
ATOM 819 N N . GLN A 1 100 ? -3.250 1.345 -6.847 1.00 89.94 100 GLN A N 1
ATOM 820 C CA . GLN A 1 100 ? -4.314 1.944 -6.020 1.00 89.94 100 GLN A CA 1
ATOM 821 C C . GLN A 1 100 ? -3.750 2.691 -4.812 1.00 89.94 100 GLN A C 1
ATOM 823 O O . GLN A 1 100 ? -3.996 3.883 -4.656 1.00 89.94 100 GL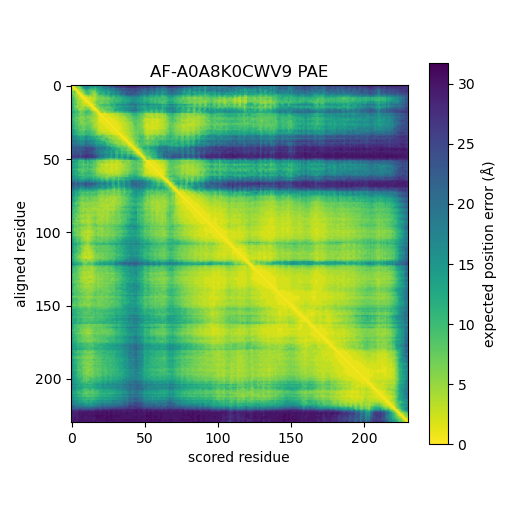N A O 1
ATOM 828 N N . TYR A 1 101 ? -2.912 2.026 -4.017 1.00 90.38 101 TYR A N 1
ATOM 829 C CA . TYR A 1 101 ? -2.300 2.635 -2.841 1.00 90.38 101 TYR A CA 1
ATOM 830 C C . TYR A 1 101 ? -1.450 3.885 -3.153 1.00 90.38 101 TYR A C 1
ATOM 832 O O . TYR A 1 101 ? -1.671 4.919 -2.524 1.00 90.38 101 TYR A O 1
ATOM 840 N N . PRO A 1 102 ? -0.504 3.885 -4.118 1.00 88.81 102 PRO A N 1
ATOM 841 C CA . PRO A 1 102 ? 0.265 5.094 -4.407 1.00 88.81 102 PRO A CA 1
ATOM 842 C C . PRO A 1 102 ? -0.553 6.228 -5.031 1.00 88.81 102 PRO A C 1
ATOM 844 O O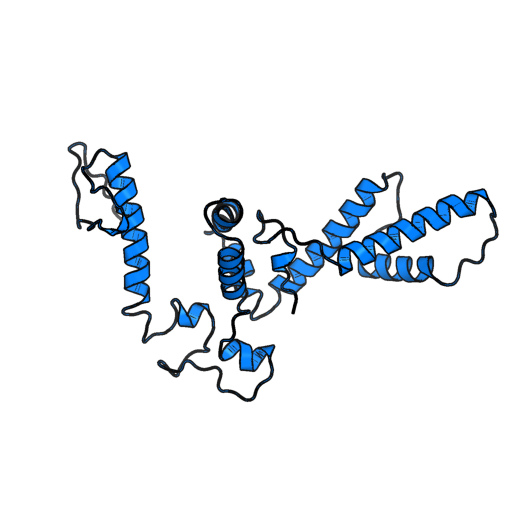 . PRO A 1 102 ? -0.108 7.369 -4.919 1.00 88.81 102 PRO A O 1
ATOM 847 N N . ARG A 1 103 ? -1.702 5.948 -5.668 1.00 91.25 103 ARG A N 1
ATOM 848 C CA . ARG A 1 103 ? -2.664 6.986 -6.078 1.00 91.25 103 ARG A CA 1
ATOM 849 C C . ARG A 1 103 ? -3.383 7.572 -4.865 1.00 91.25 103 ARG A C 1
ATOM 851 O O . ARG A 1 103 ? -3.377 8.785 -4.716 1.00 91.25 103 ARG A O 1
ATOM 858 N N . ALA A 1 104 ? -3.879 6.727 -3.960 1.00 90.44 104 ALA A N 1
ATOM 859 C CA . ALA A 1 104 ? -4.534 7.178 -2.731 1.00 90.44 104 ALA A CA 1
ATOM 860 C C . ALA A 1 104 ? -3.611 8.079 -1.893 1.00 90.44 104 ALA A C 1
ATOM 862 O O . ALA A 1 104 ? -3.996 9.154 -1.461 1.00 90.44 104 ALA A O 1
ATOM 863 N N . VAL A 1 105 ? -2.330 7.718 -1.746 1.00 90.50 105 VAL A N 1
ATOM 864 C CA . VAL A 1 105 ? -1.351 8.529 -0.991 1.00 90.50 105 VAL A CA 1
ATOM 865 C C . VAL A 1 105 ? -1.060 9.905 -1.625 1.00 90.50 105 VAL A C 1
ATOM 867 O O . VAL A 1 105 ? -0.435 10.745 -0.980 1.00 90.50 105 VAL A O 1
ATOM 870 N N . GLN A 1 106 ? -1.468 10.147 -2.874 1.00 89.19 106 GLN A N 1
ATOM 871 C CA . GLN A 1 106 ? -1.347 11.452 -3.539 1.00 89.19 106 GLN A CA 1
ATOM 872 C C . GLN A 1 106 ? -2.568 12.357 -3.323 1.00 89.19 106 GLN A C 1
ATOM 874 O O . GLN A 1 106 ? -2.549 13.499 -3.774 1.00 89.19 106 GLN A O 1
ATOM 879 N N . GLU A 1 107 ? -3.611 11.882 -2.639 1.00 90.38 107 GLU A N 1
ATOM 880 C CA . GLU A 1 107 ? -4.779 12.695 -2.311 1.00 90.38 107 GLU A CA 1
ATOM 881 C C . GLU A 1 107 ? -4.416 13.877 -1.399 1.00 90.38 107 GLU A C 1
ATOM 883 O O . GLU A 1 107 ? -3.560 13.777 -0.518 1.00 90.38 107 GLU A O 1
ATOM 888 N N . HIS A 1 108 ? -5.099 15.007 -1.598 1.00 88.50 108 HIS A N 1
ATOM 889 C CA . HIS A 1 108 ? -4.785 16.294 -0.965 1.00 88.50 108 HIS A CA 1
ATOM 890 C C . HIS A 1 108 ? -4.835 16.278 0.573 1.00 88.50 108 HIS A C 1
ATOM 892 O O . HIS A 1 108 ? -4.111 17.036 1.215 1.00 88.50 108 HIS A O 1
ATOM 898 N N . LEU A 1 109 ? -5.645 15.398 1.170 1.00 91.94 109 LEU A N 1
ATOM 899 C CA . LEU A 1 109 ? -5.768 15.259 2.626 1.00 91.94 109 LEU A CA 1
ATOM 900 C C . LEU A 1 109 ? -4.678 14.368 3.247 1.00 91.94 109 LEU A C 1
ATOM 902 O O . LEU A 1 109 ? -4.594 14.262 4.471 1.00 91.94 109 LEU A O 1
ATOM 906 N N . ILE A 1 110 ? -3.841 13.709 2.437 1.00 89.88 110 ILE A N 1
ATOM 907 C CA . ILE A 1 110 ? -2.869 12.726 2.921 1.00 89.88 110 ILE A CA 1
ATOM 908 C C . ILE A 1 110 ? -1.458 13.312 2.956 1.00 89.88 110 ILE A C 1
ATOM 910 O O . ILE A 1 110 ? -0.802 13.538 1.939 1.00 89.88 110 ILE A O 1
ATOM 914 N N . GLU A 1 111 ? -0.903 13.449 4.163 1.00 91.50 111 GLU A N 1
ATOM 915 C CA . GLU A 1 111 ? 0.497 13.840 4.317 1.00 91.50 111 GLU A CA 1
ATOM 916 C C . GLU A 1 111 ? 1.447 12.657 4.048 1.00 91.50 111 GLU A C 1
ATOM 918 O O . GLU A 1 111 ? 1.849 11.915 4.954 1.00 91.50 111 GLU A O 1
ATOM 923 N N . LYS A 1 112 ? 1.908 12.533 2.796 1.00 86.81 112 LYS A N 1
ATOM 924 C CA . LYS A 1 112 ? 2.824 11.471 2.328 1.00 86.81 112 LYS A CA 1
ATOM 925 C C . LYS A 1 112 ? 4.014 11.204 3.264 1.00 86.81 112 LYS A C 1
ATOM 927 O O . LYS A 1 112 ? 4.394 10.052 3.494 1.00 86.81 112 LYS A O 1
ATOM 932 N N . LYS A 1 113 ? 4.632 12.256 3.822 1.00 86.31 113 LYS A N 1
ATOM 933 C CA . LYS A 1 113 ? 5.799 12.124 4.718 1.00 86.31 113 LYS A CA 1
ATOM 934 C C . LYS A 1 113 ? 5.457 11.375 6.011 1.00 86.31 113 LYS A C 1
ATOM 936 O O . LYS A 1 113 ? 6.290 10.583 6.478 1.00 86.31 113 LYS A O 1
ATOM 941 N N . ARG A 1 114 ? 4.268 11.612 6.579 1.00 88.19 114 ARG A N 1
ATOM 942 C CA . ARG A 1 114 ? 3.769 10.911 7.772 1.00 88.19 114 ARG A CA 1
ATOM 943 C C . ARG A 1 114 ? 3.325 9.497 7.429 1.00 88.19 114 ARG A C 1
ATOM 945 O O . ARG A 1 114 ? 3.727 8.578 8.143 1.00 88.19 114 ARG A O 1
ATOM 952 N N . THR A 1 115 ? 2.652 9.303 6.294 1.00 89.06 115 THR A N 1
ATOM 953 C CA . THR A 1 115 ? 2.206 7.986 5.802 1.00 89.06 115 THR A CA 1
ATOM 954 C C . THR A 1 115 ? 3.331 6.953 5.773 1.00 89.06 115 THR A C 1
ATOM 956 O O . THR A 1 115 ? 3.131 5.805 6.153 1.00 89.06 115 THR A O 1
ATOM 959 N N . TYR A 1 116 ? 4.552 7.351 5.403 1.00 88.50 116 TYR A N 1
ATOM 960 C CA . TYR A 1 116 ? 5.707 6.445 5.336 1.00 88.50 116 TYR A CA 1
ATOM 961 C C . TYR A 1 116 ? 6.644 6.494 6.551 1.00 88.50 116 TYR A C 1
ATOM 963 O O . TYR A 1 116 ? 7.714 5.875 6.553 1.00 88.50 116 TYR A O 1
ATOM 971 N N . LYS A 1 117 ? 6.285 7.212 7.623 1.00 88.75 117 LYS A N 1
ATOM 972 C CA . LYS A 1 117 ? 7.126 7.331 8.830 1.00 88.75 117 LYS A CA 1
ATOM 973 C C . LYS A 1 117 ? 7.423 5.965 9.458 1.00 88.75 117 LYS A C 1
ATOM 975 O O . LYS A 1 117 ? 8.560 5.711 9.859 1.00 88.75 117 LYS A O 1
ATOM 980 N N . TRP A 1 118 ? 6.446 5.061 9.459 1.00 87.56 118 TRP A N 1
ATOM 981 C CA . TRP A 1 118 ? 6.561 3.720 10.036 1.00 87.56 118 TRP A CA 1
ATOM 982 C C . TRP A 1 118 ? 7.613 2.829 9.346 1.00 87.56 118 TRP A C 1
ATOM 984 O O . TRP A 1 118 ? 8.223 1.981 9.995 1.00 87.56 118 TRP A O 1
ATOM 994 N N . LEU A 1 119 ? 7.921 3.058 8.062 1.00 85.94 119 LEU A N 1
ATOM 995 C CA . LEU A 1 119 ? 8.965 2.305 7.351 1.00 85.94 119 LEU A CA 1
ATOM 996 C C . LEU A 1 119 ? 10.364 2.583 7.904 1.00 85.94 119 LEU A C 1
ATOM 998 O O . LEU A 1 119 ? 11.229 1.701 7.889 1.00 85.94 119 LEU A O 1
ATOM 1002 N N . ARG A 1 120 ? 10.578 3.800 8.415 1.00 82.12 120 ARG A N 1
ATOM 1003 C CA . ARG A 1 120 ? 11.857 4.264 8.969 1.00 82.12 120 ARG A CA 1
ATOM 1004 C C . ARG A 1 120 ? 12.016 3.943 10.452 1.00 82.12 120 ARG A C 1
ATOM 1006 O O . ARG A 1 120 ? 13.144 3.815 10.915 1.00 82.12 120 ARG A O 1
ATOM 1013 N N . LYS A 1 121 ? 10.912 3.773 11.183 1.00 80.31 121 LYS A N 1
ATOM 1014 C CA . LYS A 1 121 ? 10.941 3.350 12.587 1.00 80.31 121 LYS A CA 1
ATOM 1015 C C . LYS A 1 121 ? 11.519 1.935 12.712 1.00 80.31 121 LYS A C 1
ATOM 1017 O O . LYS A 1 121 ? 11.212 1.053 11.904 1.00 80.31 121 LYS A O 1
ATOM 1022 N N . ARG A 1 122 ? 12.365 1.709 13.723 1.00 72.56 122 ARG A N 1
ATOM 1023 C CA . ARG A 1 122 ? 12.968 0.389 14.017 1.00 72.56 122 ARG A CA 1
ATOM 1024 C C . ARG A 1 122 ? 12.025 -0.556 14.779 1.00 72.56 122 ARG A C 1
ATOM 1026 O O . ARG A 1 122 ? 12.373 -1.705 14.996 1.00 72.56 122 ARG A O 1
ATOM 1033 N N . GLU A 1 123 ? 10.821 -0.092 15.103 1.00 81.88 123 GLU A N 1
ATOM 1034 C CA . GLU A 1 123 ? 9.812 -0.801 15.904 1.00 81.88 123 GLU A CA 1
ATOM 1035 C C . GLU A 1 123 ? 9.239 -2.058 15.214 1.00 81.88 123 GLU A C 1
ATOM 1037 O O . GLU A 1 123 ? 8.749 -2.960 15.886 1.00 81.88 123 GLU A O 1
ATOM 1042 N N . LEU A 1 124 ? 9.311 -2.156 13.879 1.00 85.31 124 LEU A N 1
ATOM 1043 C CA . LEU A 1 124 ? 8.756 -3.288 13.127 1.00 85.31 124 LEU A CA 1
ATOM 1044 C C . LEU A 1 124 ? 9.839 -4.159 12.489 1.00 85.31 124 LEU A C 1
ATOM 1046 O O . LEU A 1 124 ? 10.713 -3.669 11.764 1.00 85.31 124 LEU A O 1
ATOM 1050 N N . LYS A 1 125 ? 9.705 -5.478 12.672 1.00 87.69 125 LYS A N 1
ATOM 1051 C CA . LYS A 1 125 ? 10.541 -6.486 12.005 1.00 87.69 125 LYS A CA 1
ATOM 1052 C C . LYS A 1 125 ? 10.407 -6.376 10.482 1.00 87.69 125 LYS A C 1
ATOM 1054 O O . LYS A 1 125 ? 9.331 -6.104 9.946 1.00 87.69 125 LYS A O 1
ATOM 1059 N N . GLY A 1 126 ? 11.493 -6.658 9.760 1.00 83.56 126 GLY A N 1
ATOM 1060 C CA . GLY A 1 126 ? 11.524 -6.572 8.294 1.00 83.56 126 GLY A CA 1
ATOM 1061 C C . GLY A 1 126 ? 10.477 -7.450 7.593 1.00 83.56 126 GLY A C 1
ATOM 1062 O O . GLY A 1 126 ? 9.908 -7.025 6.588 1.00 83.56 126 GLY A O 1
ATOM 1063 N N . LYS A 1 127 ? 10.174 -8.637 8.147 1.00 86.25 127 LYS A N 1
ATOM 1064 C CA . LYS A 1 127 ? 9.113 -9.535 7.653 1.00 86.25 127 LYS A CA 1
ATOM 1065 C C . LYS A 1 127 ? 7.731 -8.881 7.760 1.00 86.25 127 LYS A C 1
ATOM 1067 O O . LYS A 1 127 ? 6.993 -8.876 6.781 1.00 86.25 127 LYS A O 1
ATOM 1072 N N . THR A 1 128 ? 7.428 -8.259 8.899 1.00 89.69 128 THR A N 1
ATOM 1073 C CA . THR A 1 128 ? 6.168 -7.537 9.132 1.00 89.69 128 THR A CA 1
ATOM 1074 C C . THR A 1 128 ? 6.013 -6.368 8.170 1.00 89.69 128 THR A C 1
ATOM 1076 O O . THR A 1 128 ? 4.982 -6.258 7.516 1.00 89.69 128 THR A O 1
ATOM 1079 N N . LYS A 1 129 ? 7.065 -5.551 7.999 1.00 87.88 129 LYS A N 1
ATOM 1080 C CA . LYS A 1 129 ? 7.062 -4.472 6.999 1.00 87.88 129 LYS A CA 1
ATOM 1081 C C . LYS A 1 129 ? 6.739 -5.029 5.615 1.00 87.88 129 LYS A C 1
ATOM 1083 O O . LYS A 1 129 ? 5.807 -4.565 4.976 1.00 87.88 129 LYS A O 1
ATOM 1088 N N . SER A 1 130 ? 7.451 -6.079 5.199 1.00 84.62 130 SER A N 1
ATOM 1089 C CA . SER A 1 130 ? 7.246 -6.715 3.895 1.00 84.62 130 SER A CA 1
ATOM 1090 C C . SER A 1 130 ? 5.816 -7.191 3.662 1.00 84.62 130 SER A C 1
ATOM 1092 O O . SER A 1 130 ? 5.336 -7.085 2.539 1.00 84.62 130 SER A O 1
ATOM 1094 N N . LEU A 1 131 ? 5.170 -7.747 4.689 1.00 89.06 131 LEU A N 1
ATOM 1095 C CA . LEU A 1 131 ? 3.802 -8.244 4.589 1.00 89.06 131 LEU A CA 1
ATOM 1096 C C . LEU A 1 131 ? 2.805 -7.095 4.437 1.00 89.06 131 LEU A C 1
ATOM 1098 O O . LEU A 1 131 ? 1.951 -7.154 3.559 1.00 89.06 131 LEU A O 1
ATOM 1102 N N . ILE A 1 132 ? 2.953 -6.039 5.244 1.00 90.38 132 ILE A N 1
ATOM 1103 C CA . ILE A 1 132 ? 2.092 -4.854 5.165 1.00 90.38 132 ILE A CA 1
ATOM 1104 C C . ILE A 1 132 ? 2.173 -4.239 3.769 1.00 90.38 132 ILE A C 1
ATOM 1106 O O . ILE A 1 132 ? 1.136 -3.968 3.174 1.00 90.38 132 ILE A O 1
ATOM 1110 N N . ILE A 1 133 ? 3.372 -4.081 3.196 1.00 88.12 133 ILE A N 1
ATOM 1111 C CA . ILE A 1 133 ? 3.433 -3.526 1.840 1.00 88.12 133 ILE A CA 1
ATOM 1112 C C . ILE A 1 133 ? 2.944 -4.511 0.779 1.00 88.12 133 ILE A C 1
ATOM 1114 O O . ILE A 1 133 ? 2.287 -4.090 -0.162 1.00 88.12 133 ILE A O 1
ATOM 1118 N N . ALA A 1 134 ? 3.157 -5.821 0.924 1.00 89.31 134 ALA A N 1
ATOM 1119 C CA . ALA A 1 134 ? 2.526 -6.771 0.004 1.00 89.31 134 ALA A CA 1
ATOM 1120 C C . ALA A 1 134 ? 0.990 -6.641 0.012 1.00 89.31 134 ALA A C 1
ATOM 1122 O O . ALA A 1 134 ? 0.360 -6.788 -1.033 1.00 89.31 134 ALA A O 1
ATOM 1123 N N . ALA A 1 135 ? 0.396 -6.336 1.168 1.00 91.56 135 ALA A N 1
ATOM 1124 C CA . ALA A 1 135 ? -1.029 -6.060 1.284 1.00 91.56 135 ALA A CA 1
ATOM 1125 C C . ALA A 1 135 ? -1.415 -4.738 0.589 1.00 91.56 135 ALA A C 1
ATOM 1127 O O . ALA A 1 135 ? -2.328 -4.758 -0.238 1.00 91.56 135 ALA A O 1
ATOM 1128 N N . GLN A 1 136 ? -0.684 -3.642 0.849 1.00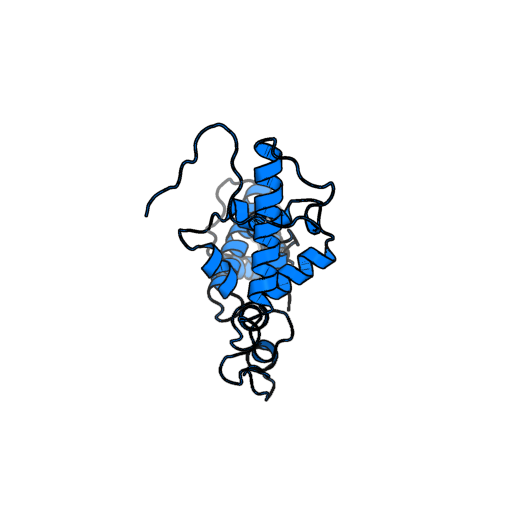 89.88 136 GLN A N 1
ATOM 1129 C CA . GLN A 1 136 ? -0.885 -2.324 0.212 1.00 89.88 136 GLN A CA 1
ATOM 1130 C C . GLN A 1 136 ? -0.746 -2.377 -1.316 1.00 89.88 136 GLN A C 1
ATOM 1132 O O . GLN A 1 136 ? -1.532 -1.777 -2.040 1.00 89.88 136 GLN A O 1
ATOM 1137 N N . ASP A 1 137 ? 0.211 -3.157 -1.815 1.00 87.06 137 ASP A N 1
ATOM 1138 C CA . ASP A 1 137 ? 0.422 -3.381 -3.243 1.00 87.06 137 ASP A CA 1
ATOM 1139 C C . ASP A 1 137 ? -0.605 -4.359 -3.838 1.00 87.06 137 ASP A C 1
ATOM 1141 O O . ASP A 1 137 ? -0.520 -4.651 -5.022 1.00 87.06 137 ASP A O 1
ATOM 1145 N N . GLN A 1 138 ? -1.536 -4.931 -3.068 1.00 90.50 138 GLN A N 1
ATOM 1146 C CA . GLN A 1 138 ? -2.452 -5.990 -3.534 1.00 90.50 138 GLN A CA 1
ATOM 1147 C C . GLN A 1 138 ? -1.726 -7.208 -4.142 1.00 90.50 138 GLN A C 1
ATOM 1149 O O . GLN A 1 138 ? -2.179 -7.850 -5.094 1.00 90.50 138 GLN A O 1
ATOM 1154 N N . ALA A 1 139 ? -0.557 -7.524 -3.586 1.00 90.06 139 ALA A N 1
ATOM 1155 C CA . ALA A 1 139 ? 0.278 -8.665 -3.953 1.00 90.06 139 ALA A CA 1
ATOM 1156 C C . ALA A 1 139 ? 0.053 -9.887 -3.042 1.00 90.06 139 ALA A C 1
ATOM 1158 O O . ALA A 1 139 ? 0.764 -10.885 -3.156 1.00 90.06 139 ALA A O 1
ATOM 1159 N N . ILE A 1 140 ? -0.912 -9.813 -2.123 1.00 91.69 140 ILE A N 1
ATOM 1160 C CA . ILE A 1 140 ? -1.381 -10.965 -1.351 1.00 91.69 140 ILE A CA 1
ATOM 1161 C C . ILE A 1 140 ? -2.340 -11.817 -2.193 1.00 91.69 140 ILE A C 1
ATOM 1163 O O . ILE A 1 140 ? -2.998 -11.327 -3.108 1.00 91.69 140 ILE A O 1
ATOM 1167 N N . ASN A 1 141 ? -2.430 -13.108 -1.872 1.00 92.50 141 ASN A N 1
ATOM 1168 C CA . ASN A 1 141 ? -3.175 -14.098 -2.651 1.00 92.50 141 ASN A CA 1
ATOM 1169 C C . ASN A 1 141 ? -4.705 -14.005 -2.450 1.00 92.50 141 ASN A C 1
ATOM 1171 O O . ASN A 1 141 ? -5.337 -14.937 -1.946 1.00 92.50 141 ASN A O 1
ATOM 1175 N N . THR A 1 142 ? -5.309 -12.871 -2.807 1.00 94.44 142 THR A N 1
ATOM 1176 C CA . THR A 1 142 ? -6.768 -12.701 -2.810 1.00 94.44 142 THR A CA 1
ATOM 1177 C C . THR A 1 142 ? -7.412 -13.302 -4.064 1.00 94.44 142 THR A C 1
ATOM 1179 O O . THR A 1 142 ? -6.732 -13.599 -5.045 1.00 94.44 142 THR A O 1
ATOM 1182 N N . ARG A 1 143 ? -8.746 -13.462 -4.082 1.00 94.56 143 ARG A N 1
ATOM 1183 C CA . ARG A 1 143 ? -9.461 -13.930 -5.288 1.00 94.56 143 ARG A CA 1
ATOM 1184 C C . ARG A 1 143 ? -9.321 -12.958 -6.462 1.00 94.56 143 ARG A C 1
ATOM 1186 O O . ARG A 1 143 ? -9.131 -13.404 -7.589 1.00 94.56 143 ARG A O 1
ATOM 1193 N N . CYS A 1 144 ? -9.3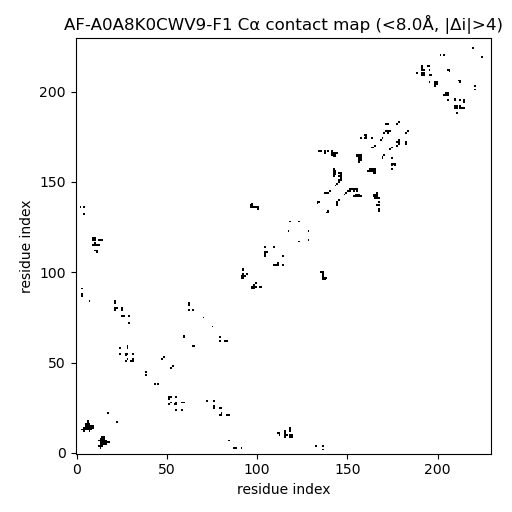44 -11.652 -6.192 1.00 94.12 144 CYS A N 1
ATOM 1194 C CA . CYS A 1 144 ? -9.080 -10.636 -7.209 1.00 94.12 144 CYS A CA 1
ATOM 1195 C C . CYS A 1 144 ? -7.647 -10.774 -7.768 1.00 94.12 144 CYS A C 1
ATOM 1197 O O . CYS A 1 144 ? -7.460 -10.778 -8.982 1.00 94.12 144 CYS A O 1
ATOM 1199 N N . HIS A 1 145 ? -6.644 -11.024 -6.914 1.00 94.00 145 HIS A N 1
ATOM 1200 C CA . HIS A 1 145 ? -5.275 -11.306 -7.360 1.00 94.00 145 HIS A CA 1
ATOM 1201 C C . HIS A 1 145 ? -5.187 -12.582 -8.217 1.00 94.00 145 HIS A C 1
ATOM 1203 O O . HIS A 1 145 ? -4.588 -12.569 -9.293 1.00 94.00 145 HIS A O 1
ATOM 1209 N N . LYS A 1 146 ? -5.824 -13.679 -7.787 1.00 95.31 146 LYS A N 1
ATOM 1210 C CA . LYS A 1 146 ? -5.855 -14.945 -8.541 1.00 95.31 146 LYS A CA 1
ATOM 1211 C C . LYS A 1 146 ? -6.459 -14.778 -9.938 1.00 95.31 146 LYS A C 1
ATOM 1213 O O . LYS A 1 146 ? -5.876 -15.251 -10.909 1.00 95.31 146 LYS A O 1
ATOM 1218 N N . LYS A 1 147 ? -7.583 -14.066 -10.046 1.00 95.00 147 LYS A N 1
ATOM 1219 C CA . LYS A 1 147 ? -8.262 -13.814 -11.323 1.00 95.00 147 LYS A CA 1
ATOM 1220 C C . LYS A 1 147 ? -7.462 -12.866 -12.223 1.00 95.00 147 LYS A C 1
ATOM 1222 O O . LYS A 1 147 ? -7.158 -13.195 -13.365 1.00 95.00 147 LYS A O 1
ATOM 1227 N N . ASN A 1 148 ? -7.086 -11.696 -11.705 1.00 91.88 148 ASN A N 1
ATOM 1228 C CA . ASN A 1 148 ? -6.573 -10.599 -12.531 1.00 91.88 148 ASN A CA 1
ATOM 1229 C C . ASN A 1 148 ? -5.060 -10.675 -12.776 1.00 91.88 148 ASN A C 1
ATOM 1231 O O . ASN A 1 148 ? -4.594 -10.246 -13.831 1.00 91.88 148 ASN A O 1
ATOM 1235 N N . ILE A 1 149 ? -4.290 -11.226 -11.830 1.00 91.94 149 ILE A N 1
ATOM 1236 C CA . ILE A 1 149 ? -2.824 -11.306 -11.917 1.00 91.94 149 ILE A CA 1
ATOM 1237 C C . ILE A 1 149 ? -2.358 -12.710 -12.295 1.00 91.94 149 ILE A C 1
ATOM 1239 O O . ILE A 1 149 ? -1.546 -12.851 -13.206 1.00 91.94 149 ILE A O 1
ATOM 1243 N N . LEU A 1 150 ? -2.876 -13.745 -11.627 1.00 93.88 150 LEU A N 1
ATOM 1244 C CA . LEU A 1 150 ? -2.494 -15.136 -11.914 1.00 93.88 150 LEU A CA 1
ATOM 1245 C C . LEU A 1 150 ? -3.286 -15.755 -13.074 1.00 93.88 150 LEU A C 1
ATOM 1247 O O . LEU A 1 150 ? -3.009 -16.894 -13.437 1.00 93.88 150 LEU A O 1
ATOM 1251 N N . ARG A 1 151 ? -4.254 -15.021 -13.647 1.00 94.88 151 ARG A N 1
ATOM 1252 C CA . ARG A 1 151 ? -5.103 -15.456 -14.772 1.00 94.88 151 ARG A CA 1
ATOM 1253 C C . ARG A 1 151 ? -5.793 -16.802 -14.525 1.00 94.88 151 ARG A C 1
ATOM 1255 O O . ARG A 1 151 ? -6.035 -17.566 -15.450 1.00 94.88 151 ARG A O 1
ATOM 1262 N N . GLN A 1 152 ? -6.114 -17.089 -13.265 1.00 96.44 152 GLN A N 1
ATOM 1263 C CA . GLN A 1 152 ? -6.834 -18.299 -12.890 1.00 96.44 152 GLN A CA 1
ATOM 1264 C C . GLN A 1 152 ? -8.328 -18.127 -13.151 1.00 96.44 152 GLN A C 1
ATOM 1266 O O . GLN A 1 152 ? -8.889 -17.053 -12.915 1.00 96.44 152 GLN A O 1
ATOM 1271 N N . ASN A 1 153 ? -8.984 -19.210 -13.566 1.00 96.12 153 ASN A N 1
ATOM 1272 C CA . ASN A 1 153 ? -10.432 -19.244 -13.715 1.00 96.12 153 ASN A CA 1
ATOM 1273 C C . ASN A 1 153 ? -11.105 -19.364 -12.337 1.00 96.12 153 ASN A C 1
ATOM 1275 O O . ASN A 1 153 ? -11.431 -20.454 -11.875 1.00 96.12 153 ASN A O 1
ATOM 1279 N N . VAL A 1 154 ? -11.230 -18.236 -11.635 1.00 94.81 154 VAL A N 1
ATOM 1280 C CA . VAL A 1 154 ? -11.867 -18.150 -10.316 1.00 94.81 154 VAL A CA 1
ATOM 1281 C C . VAL A 1 154 ? -12.780 -16.931 -10.232 1.00 94.81 154 VAL A C 1
ATOM 1283 O O . VAL A 1 154 ? -12.484 -15.868 -10.782 1.00 94.81 154 VAL A O 1
ATOM 1286 N N . ASN A 1 155 ? -13.868 -17.052 -9.472 1.00 93.94 155 ASN A N 1
ATOM 1287 C CA . ASN A 1 155 ? -14.710 -15.909 -9.136 1.00 93.94 155 ASN A CA 1
ATOM 1288 C C . ASN A 1 155 ? -13.927 -14.922 -8.241 1.00 93.94 155 ASN A C 1
ATOM 1290 O O . ASN A 1 155 ? -13.404 -15.319 -7.196 1.00 93.94 155 ASN A O 1
ATOM 1294 N N . SER A 1 156 ? -13.843 -13.645 -8.640 1.00 93.94 156 SER A N 1
ATOM 1295 C CA . SER A 1 156 ? -13.166 -12.589 -7.871 1.00 93.94 156 SER A CA 1
ATOM 1296 C C . SER A 1 156 ? -13.984 -12.084 -6.683 1.00 93.94 156 SER A C 1
ATOM 1298 O O . SER A 1 156 ? -13.400 -11.477 -5.781 1.00 93.94 156 SER A O 1
ATOM 1300 N N . LYS A 1 157 ? -15.295 -12.344 -6.636 1.00 95.31 157 LYS A N 1
ATOM 1301 C CA . LYS A 1 157 ? -16.196 -11.812 -5.610 1.00 95.31 157 LYS A CA 1
ATOM 1302 C C . LYS A 1 157 ? -15.923 -12.362 -4.205 1.00 95.31 157 LYS A C 1
ATOM 1304 O O . LYS A 1 157 ? -15.412 -13.480 -4.030 1.00 95.31 157 LYS A O 1
ATOM 1309 N N . GLY A 1 158 ? -16.244 -11.538 -3.207 1.00 92.19 158 GLY A N 1
ATOM 1310 C CA . GLY A 1 158 ? -16.169 -11.863 -1.783 1.00 92.19 158 GLY A CA 1
ATOM 1311 C C . GLY A 1 158 ? -16.948 -13.132 -1.447 1.00 92.19 158 GLY A C 1
ATOM 1312 O O . GLY A 1 158 ? -18.011 -13.370 -1.998 1.00 92.19 158 GLY A O 1
ATOM 1313 N N . ARG A 1 159 ? -16.418 -13.964 -0.540 1.00 90.62 159 ARG A N 1
ATOM 1314 C CA . ARG A 1 159 ? -17.092 -15.205 -0.095 1.00 90.62 159 ARG A CA 1
ATOM 1315 C C . ARG A 1 159 ? -18.329 -14.974 0.765 1.00 90.62 159 ARG A C 1
ATOM 1317 O O . ARG A 1 159 ? -19.111 -15.891 0.921 1.00 90.62 159 ARG A O 1
ATOM 1324 N N . LEU A 1 160 ? -18.399 -13.815 1.411 1.00 90.31 160 LEU A N 1
ATOM 1325 C CA . LEU A 1 160 ? -19.407 -13.527 2.428 1.00 90.31 160 LEU A CA 1
ATOM 1326 C C . LEU A 1 160 ? -20.434 -12.515 1.935 1.00 90.31 160 LEU A C 1
ATOM 1328 O O . LEU A 1 160 ? -21.613 -12.686 2.194 1.00 90.31 160 LEU A O 1
ATOM 1332 N N . CYS A 1 161 ? -19.984 -11.473 1.233 1.00 92.31 161 CYS A N 1
ATOM 1333 C CA . CYS A 1 161 ? -20.884 -10.482 0.652 1.00 92.31 161 CYS A CA 1
ATOM 1334 C C . CYS A 1 161 ? -21.356 -10.858 -0.755 1.00 92.31 161 CYS A C 1
ATOM 1336 O O . CYS A 1 161 ? -22.371 -10.346 -1.182 1.00 92.31 161 CYS A O 1
ATOM 1338 N N . GLU A 1 162 ? -20.592 -11.666 -1.505 1.00 92.69 162 GLU A N 1
ATOM 1339 C CA . GLU A 1 162 ? -20.875 -12.069 -2.898 1.00 92.69 162 GLU A CA 1
ATOM 1340 C C . GLU A 1 162 ? -21.144 -10.929 -3.904 1.00 92.69 162 GLU A C 1
ATOM 1342 O O . GLU A 1 162 ? -21.515 -11.165 -5.054 1.00 92.69 162 GLU A O 1
ATOM 1347 N N . GLU A 1 163 ? -20.867 -9.689 -3.510 1.00 90.12 163 GLU A N 1
ATOM 1348 C CA . GLU A 1 163 ? -21.148 -8.480 -4.284 1.00 90.12 163 GLU A CA 1
ATOM 1349 C C . GLU A 1 163 ? -19.875 -7.915 -4.919 1.00 90.12 163 GLU A C 1
ATOM 1351 O O . GLU A 1 163 ? -19.776 -7.779 -6.139 1.00 90.12 163 GLU A O 1
ATOM 1356 N N . HIS A 1 164 ? -18.873 -7.628 -4.085 1.00 92.69 164 HIS A N 1
ATOM 1357 C CA . HIS A 1 164 ? -17.692 -6.851 -4.453 1.00 92.69 164 HIS A CA 1
ATOM 1358 C C . HIS A 1 164 ? -16.467 -7.740 -4.693 1.00 92.69 164 HIS A C 1
ATOM 1360 O O . HIS A 1 164 ? -16.356 -8.844 -4.149 1.00 92.69 164 HIS A O 1
ATOM 1366 N N . GLU A 1 165 ? -15.504 -7.260 -5.485 1.00 93.38 165 GLU A N 1
ATOM 1367 C CA . GLU A 1 165 ? -14.244 -7.976 -5.692 1.00 93.38 165 GLU A CA 1
ATOM 1368 C C . GLU A 1 165 ? -13.435 -8.106 -4.394 1.00 93.38 165 GLU A C 1
ATOM 1370 O O . GLU A 1 165 ? -13.285 -7.166 -3.616 1.00 93.38 165 GLU A O 1
ATOM 1375 N N . THR A 1 166 ? -12.840 -9.279 -4.181 1.00 94.38 166 THR A N 1
ATOM 1376 C CA . THR A 1 166 ? -12.020 -9.564 -3.000 1.00 94.38 166 THR A CA 1
ATOM 1377 C C . THR A 1 166 ? -10.624 -8.961 -3.168 1.00 94.38 166 THR A C 1
ATOM 1379 O O . THR A 1 166 ? -9.667 -9.668 -3.502 1.00 94.38 166 THR A O 1
ATOM 1382 N N . THR A 1 167 ? -10.489 -7.657 -2.959 1.00 93.44 167 THR A N 1
ATOM 1383 C CA . THR A 1 167 ? -9.195 -6.968 -2.826 1.00 93.44 167 THR A CA 1
ATOM 1384 C C . THR A 1 167 ? -8.705 -7.000 -1.374 1.00 93.44 167 THR A C 1
ATOM 1386 O O . THR A 1 167 ? -9.424 -7.441 -0.473 1.00 93.44 167 THR A O 1
ATOM 1389 N N . THR A 1 168 ? -7.472 -6.546 -1.124 1.00 92.44 168 THR A N 1
ATOM 1390 C CA . THR A 1 168 ? -6.982 -6.336 0.249 1.00 92.44 168 THR A CA 1
ATOM 1391 C C . THR A 1 168 ? -7.909 -5.388 1.016 1.00 92.44 168 THR A C 1
ATOM 1393 O O . THR A 1 168 ? -8.334 -5.710 2.123 1.00 92.44 168 THR A O 1
ATOM 1396 N N . ASP A 1 169 ? -8.264 -4.254 0.411 1.00 90.31 169 ASP A N 1
ATOM 1397 C CA . ASP A 1 169 ? -9.068 -3.212 1.058 1.00 90.31 169 ASP A CA 1
ATOM 1398 C C . ASP A 1 169 ? -10.492 -3.692 1.336 1.00 90.31 169 ASP A C 1
ATOM 1400 O O . ASP A 1 169 ? -11.046 -3.418 2.400 1.00 90.31 169 ASP A O 1
ATOM 1404 N N . HIS A 1 170 ? -11.053 -4.512 0.442 1.00 92.38 170 HIS A N 1
ATOM 1405 C CA . HIS A 1 170 ? -12.328 -5.174 0.687 1.00 92.38 170 HIS A CA 1
ATOM 1406 C C . HIS A 1 170 ? -12.280 -6.069 1.935 1.00 92.38 170 HIS A C 1
ATOM 1408 O O . HIS A 1 170 ? -13.158 -5.985 2.787 1.00 92.38 170 HIS A O 1
ATOM 1414 N N . ILE A 1 171 ? -11.239 -6.896 2.089 1.00 90.94 171 ILE A N 1
ATOM 1415 C CA . ILE A 1 171 ? -11.100 -7.771 3.266 1.00 90.94 171 ILE A CA 1
ATOM 1416 C C . ILE A 1 171 ? -10.947 -6.946 4.555 1.00 90.94 171 ILE A C 1
ATOM 1418 O O . ILE A 1 171 ? -11.509 -7.310 5.587 1.00 90.94 171 ILE A O 1
ATOM 1422 N N . ILE A 1 172 ? -10.180 -5.852 4.511 1.00 89.06 172 ILE A N 1
ATOM 1423 C CA . ILE A 1 172 ? -9.852 -5.058 5.703 1.00 89.06 172 ILE A CA 1
ATOM 1424 C C . ILE A 1 172 ? -11.001 -4.131 6.119 1.00 89.06 172 ILE A C 1
ATOM 1426 O O . ILE A 1 172 ? -11.241 -3.973 7.318 1.00 89.06 172 ILE A O 1
ATOM 1430 N N . ALA A 1 173 ? -11.691 -3.503 5.170 1.00 89.44 173 ALA A N 1
ATOM 1431 C CA . ALA A 1 173 ? -12.658 -2.445 5.467 1.00 89.44 173 ALA A CA 1
ATOM 1432 C C . ALA A 1 173 ? -13.887 -2.423 4.547 1.00 89.44 173 ALA A C 1
ATOM 1434 O O . ALA A 1 173 ? -14.937 -1.962 4.973 1.00 89.44 173 ALA A O 1
ATOM 1435 N N . GLY A 1 174 ? -13.788 -2.915 3.309 1.00 90.94 174 GLY A N 1
ATOM 1436 C CA . GLY A 1 174 ? -14.857 -2.757 2.313 1.00 90.94 174 GLY A CA 1
ATOM 1437 C C . GLY A 1 174 ? -15.935 -3.847 2.292 1.00 90.94 174 GLY A C 1
ATOM 1438 O O . GLY A 1 174 ? -16.918 -3.710 1.573 1.00 90.94 174 GLY A O 1
ATOM 1439 N N . CYS A 1 175 ? -15.770 -4.958 3.009 1.00 93.56 175 CYS A N 1
ATOM 1440 C CA . CYS A 1 175 ? -16.758 -6.037 3.016 1.00 93.56 175 CYS A CA 1
ATOM 1441 C C . CYS A 1 175 ? -17.954 -5.667 3.889 1.00 93.56 175 CYS A C 1
ATOM 1443 O O . CYS A 1 175 ? -17.802 -5.557 5.099 1.00 93.56 175 CYS A O 1
ATOM 1445 N N . THR A 1 176 ? -19.147 -5.552 3.305 1.00 91.06 176 THR A N 1
ATOM 1446 C CA . THR A 1 176 ? -20.400 -5.189 3.995 1.00 91.06 176 THR A CA 1
ATOM 1447 C C . THR A 1 176 ? -20.712 -6.080 5.203 1.00 91.06 176 THR A C 1
ATOM 1449 O O . THR A 1 176 ? -21.228 -5.598 6.211 1.00 91.06 176 THR A O 1
ATOM 1452 N N . THR A 1 177 ? -20.329 -7.358 5.152 1.00 91.19 177 THR A N 1
ATOM 1453 C CA . THR A 1 177 ? -20.467 -8.306 6.267 1.00 91.19 177 THR A CA 1
A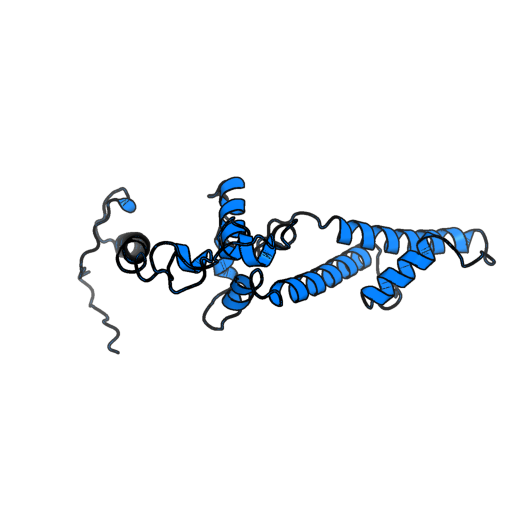TOM 1454 C C . THR A 1 177 ? -19.474 -8.028 7.401 1.00 91.19 177 THR A C 1
ATOM 1456 O O . THR A 1 177 ? -19.850 -8.022 8.573 1.00 91.19 177 THR A O 1
ATOM 1459 N N . PHE A 1 178 ? -18.198 -7.781 7.078 1.00 88.56 178 PHE A N 1
ATOM 1460 C CA . PHE A 1 178 ? -17.150 -7.569 8.087 1.00 88.56 178 PHE A CA 1
ATOM 1461 C C . PHE A 1 178 ? -17.076 -6.134 8.598 1.00 88.56 178 PHE A C 1
ATOM 1463 O O . PHE A 1 178 ? -16.715 -5.921 9.754 1.00 88.56 178 PHE A O 1
ATOM 1470 N N . ALA A 1 179 ? -17.406 -5.151 7.767 1.00 89.75 179 ALA A N 1
ATOM 1471 C CA . ALA A 1 179 ? -17.271 -3.738 8.082 1.00 89.75 179 ALA A CA 1
ATOM 1472 C C . ALA A 1 179 ? -18.089 -3.365 9.327 1.00 89.75 179 ALA A C 1
ATOM 1474 O O . ALA A 1 179 ? -17.600 -2.661 10.204 1.00 89.75 179 ALA A O 1
ATOM 1475 N N . LYS A 1 180 ? -19.290 -3.937 9.463 1.00 87.94 180 LYS A N 1
ATOM 1476 C CA . LYS A 1 180 ? -20.201 -3.682 10.589 1.00 87.94 180 LYS A CA 1
ATOM 1477 C C . LYS A 1 180 ? -19.651 -4.084 11.962 1.00 87.94 180 LYS A C 1
ATOM 1479 O O . LYS A 1 180 ? -20.137 -3.579 12.959 1.00 87.94 180 LYS A O 1
ATOM 1484 N N . HIS A 1 181 ? -18.663 -4.979 12.033 1.00 88.88 181 HIS A N 1
ATOM 1485 C CA . HIS A 1 181 ? -18.149 -5.486 13.311 1.00 88.88 181 HIS A CA 1
ATOM 1486 C C . HIS A 1 181 ? -16.625 -5.393 13.390 1.00 88.88 181 HIS A C 1
ATOM 1488 O O . HIS A 1 181 ? -16.068 -4.760 14.280 1.00 88.88 181 HIS A O 1
ATOM 1494 N N . GLU A 1 182 ? -15.925 -6.009 12.442 1.00 90.25 182 GLU A N 1
ATOM 1495 C CA . GLU A 1 182 ? -14.472 -6.166 12.482 1.00 90.25 182 GLU A CA 1
ATOM 1496 C C . GLU A 1 182 ? -13.726 -4.879 12.126 1.00 90.25 182 GLU A C 1
ATOM 1498 O O . GLU A 1 182 ? -12.677 -4.593 12.705 1.00 90.25 182 GLU A O 1
ATOM 1503 N N . TYR A 1 183 ? -14.256 -4.083 11.194 1.00 88.94 183 TYR A N 1
ATOM 1504 C CA . TYR A 1 183 ? -13.697 -2.758 10.924 1.00 88.94 183 TYR A CA 1
ATOM 1505 C C . TYR A 1 183 ? -13.919 -1.817 12.113 1.00 88.94 183 TYR A C 1
ATOM 1507 O O . TYR A 1 183 ? -12.950 -1.200 12.548 1.00 88.94 183 TYR A O 1
ATOM 1515 N N . ILE A 1 184 ? -15.132 -1.778 12.685 1.00 90.19 184 ILE A N 1
ATOM 1516 C CA . ILE A 1 184 ? -15.442 -0.951 13.866 1.00 90.19 184 ILE A CA 1
ATOM 1517 C C . ILE A 1 184 ? -14.517 -1.308 15.034 1.00 90.19 184 ILE A C 1
ATOM 1519 O O . ILE A 1 184 ? -13.847 -0.434 15.566 1.00 90.19 184 ILE A O 1
ATOM 1523 N N . LYS A 1 185 ? -14.338 -2.598 15.352 1.00 91.25 185 LYS A N 1
ATOM 1524 C CA . LYS A 1 185 ? -13.378 -3.026 16.388 1.00 91.25 185 LYS A CA 1
ATOM 1525 C C . LYS A 1 185 ? -11.956 -2.503 16.141 1.00 91.25 185 LYS A C 1
ATOM 1527 O O . LYS A 1 185 ? -11.285 -2.071 17.076 1.00 91.25 185 LYS A O 1
ATOM 1532 N N . ARG A 1 186 ? -11.465 -2.553 14.894 1.00 91.25 186 ARG A N 1
ATOM 1533 C CA . ARG A 1 186 ? -10.129 -2.032 14.537 1.00 91.25 186 ARG A CA 1
ATOM 1534 C C . ARG A 1 186 ? -10.059 -0.514 14.674 1.00 91.25 186 ARG A C 1
ATOM 1536 O O . ARG A 1 186 ? -9.068 -0.009 15.196 1.00 91.25 186 ARG A O 1
ATOM 1543 N N . HIS A 1 187 ? -11.087 0.180 14.200 1.00 90.69 187 HIS A N 1
ATOM 1544 C CA . HIS A 1 187 ? -11.237 1.623 14.328 1.00 90.69 187 HIS A CA 1
ATOM 1545 C C . HIS A 1 187 ? -11.194 2.038 15.804 1.00 90.69 187 HIS A C 1
ATOM 1547 O O . HIS A 1 187 ? -10.336 2.825 16.203 1.00 90.69 187 HIS A O 1
ATOM 1553 N N . ASP A 1 188 ? -12.011 1.402 16.638 1.00 91.88 188 ASP A N 1
ATOM 1554 C CA . ASP A 1 188 ? -12.120 1.712 18.061 1.00 91.88 188 ASP A CA 1
ATOM 1555 C C . ASP A 1 188 ? -10.824 1.413 18.815 1.00 91.88 188 ASP A C 1
ATOM 1557 O O . ASP A 1 188 ? -10.460 2.146 19.731 1.00 91.88 188 ASP A O 1
ATOM 1561 N N . GLN A 1 189 ? -10.059 0.396 18.403 1.00 92.25 189 GLN A N 1
ATOM 1562 C CA . GLN A 1 189 ? -8.736 0.131 18.973 1.00 92.25 189 GLN A CA 1
ATOM 1563 C C . GLN A 1 189 ? -7.737 1.264 18.678 1.00 92.25 189 GLN A C 1
ATOM 1565 O O . GLN A 1 189 ? -6.903 1.592 19.529 1.00 92.25 189 GLN A O 1
ATOM 1570 N N . VAL A 1 190 ? -7.805 1.870 17.487 1.00 91.88 190 VAL A N 1
ATOM 1571 C CA . VAL A 1 190 ? -6.981 3.036 17.128 1.00 91.88 190 VAL A CA 1
ATOM 1572 C C . VAL A 1 190 ? -7.428 4.260 17.924 1.00 91.88 190 VAL A C 1
ATOM 1574 O O . VAL A 1 190 ? -6.589 4.914 18.546 1.00 91.88 190 VAL A O 1
ATOM 1577 N N . CYS A 1 191 ? -8.734 4.526 17.983 1.00 93.56 191 CYS A N 1
ATOM 1578 C CA . CYS A 1 191 ? -9.303 5.614 18.781 1.00 93.56 191 CYS A CA 1
ATOM 1579 C C . CYS A 1 191 ? -8.975 5.464 20.272 1.00 93.56 191 CYS A C 1
ATOM 1581 O O . CYS A 1 191 ? -8.632 6.445 20.926 1.00 93.56 191 CYS A O 1
ATOM 1583 N N . ARG A 1 192 ? -8.973 4.236 20.801 1.00 95.00 192 ARG A N 1
ATOM 1584 C CA . ARG A 1 192 ? -8.553 3.927 22.173 1.00 95.00 192 ARG A CA 1
ATOM 1585 C C . ARG A 1 192 ? -7.107 4.318 22.430 1.00 95.00 192 ARG A C 1
ATOM 1587 O O . ARG A 1 192 ? -6.824 4.942 23.448 1.00 95.00 192 ARG A O 1
ATOM 1594 N N . ASN A 1 193 ? -6.190 3.956 21.530 1.00 94.88 193 ASN A N 1
ATOM 1595 C CA . ASN A 1 193 ? -4.788 4.349 21.666 1.00 94.88 193 ASN A CA 1
ATOM 1596 C C . ASN A 1 193 ? -4.629 5.873 21.634 1.00 94.88 193 ASN A C 1
ATOM 1598 O O . ASN A 1 193 ? -3.881 6.428 22.436 1.00 94.88 193 ASN A O 1
ATOM 1602 N N . LEU A 1 194 ? -5.352 6.538 20.732 1.00 94.38 194 LEU A N 1
ATOM 1603 C CA . LEU A 1 194 ? -5.339 7.990 20.613 1.00 94.38 194 LEU A CA 1
ATOM 1604 C C . LEU A 1 194 ? -5.842 8.658 21.898 1.00 94.38 194 LEU A C 1
ATOM 1606 O O . LEU A 1 194 ? -5.122 9.463 22.479 1.00 94.38 194 LEU A O 1
ATOM 1610 N N . HIS A 1 195 ? -7.018 8.260 22.385 1.00 94.38 195 HIS A N 1
ATOM 1611 C CA . HIS A 1 195 ? -7.591 8.763 23.632 1.00 94.38 195 HIS A CA 1
ATOM 1612 C C . HIS A 1 195 ? -6.662 8.508 24.826 1.00 94.38 195 HIS A C 1
ATOM 1614 O O . HIS A 1 195 ? -6.492 9.386 25.666 1.00 94.38 195 HIS A O 1
ATOM 1620 N N . TYR A 1 196 ? -6.037 7.330 24.916 1.00 95.19 196 TYR A N 1
ATOM 1621 C CA . TYR A 1 196 ? -5.068 7.026 25.972 1.00 95.19 196 TYR A CA 1
ATOM 1622 C C . TYR A 1 196 ? -3.897 8.021 25.983 1.00 95.19 196 TYR A C 1
ATOM 1624 O O . TYR A 1 196 ? -3.521 8.521 27.044 1.00 95.19 196 TYR A O 1
ATOM 1632 N N . ASN A 1 197 ? -3.330 8.322 24.809 1.00 94.38 197 ASN A N 1
ATOM 1633 C CA . ASN A 1 197 ? -2.210 9.257 24.693 1.00 94.38 197 ASN A CA 1
ATOM 1634 C C . ASN A 1 197 ? -2.634 10.693 25.023 1.00 94.38 197 ASN A C 1
ATOM 1636 O O . ASN A 1 197 ? -1.920 11.358 25.764 1.00 94.38 197 ASN A O 1
ATOM 1640 N N . ILE A 1 198 ? -3.807 11.131 24.549 1.00 93.06 198 ILE A N 1
ATOM 1641 C CA . ILE A 1 198 ? -4.359 12.457 24.866 1.00 93.06 198 ILE A CA 1
ATOM 1642 C C . ILE A 1 198 ? -4.545 12.594 26.379 1.00 93.06 198 ILE A C 1
ATOM 1644 O O . ILE A 1 198 ? -3.997 13.508 26.980 1.00 93.06 198 ILE A O 1
ATOM 1648 N N . CYS A 1 199 ? -5.224 11.650 27.037 1.00 93.00 199 CYS A N 1
ATOM 1649 C CA . CYS A 1 199 ? -5.404 11.710 28.489 1.00 93.00 199 CYS A CA 1
ATOM 1650 C C . CYS A 1 199 ? -4.073 11.816 29.240 1.00 93.00 199 CYS A C 1
ATOM 1652 O O . CYS A 1 199 ? -3.946 12.617 30.160 1.00 93.00 199 CYS A O 1
ATOM 1654 N N . LYS A 1 200 ? -3.067 11.047 28.816 1.00 92.50 200 LYS A N 1
ATOM 1655 C CA . LYS A 1 200 ? -1.736 11.093 29.418 1.00 92.50 200 LYS A CA 1
ATOM 1656 C C . LYS A 1 200 ? -1.052 12.454 29.237 1.00 92.50 200 LYS A C 1
ATOM 1658 O O . LYS A 1 200 ? -0.388 12.906 30.164 1.00 92.50 200 LYS A O 1
ATOM 1663 N N . GLU A 1 201 ? -1.195 13.086 28.073 1.00 93.00 201 GLU A N 1
ATOM 1664 C CA . GLU A 1 201 ? -0.646 14.422 27.794 1.00 93.00 201 GLU A CA 1
ATOM 1665 C C . GLU A 1 201 ? -1.319 15.514 28.636 1.00 93.00 201 GLU A C 1
ATOM 1667 O O . GLU A 1 201 ? -0.636 16.408 29.124 1.00 93.00 201 GLU A O 1
ATOM 1672 N N . TYR A 1 202 ? -2.626 15.397 28.881 1.00 91.31 202 TYR A N 1
ATOM 1673 C CA . TYR A 1 202 ? -3.408 16.336 29.695 1.00 91.31 202 TYR A CA 1
ATOM 1674 C C . TYR A 1 202 ? -3.411 16.011 31.203 1.00 91.31 202 TYR A C 1
ATOM 1676 O O . TYR A 1 202 ? -4.193 16.577 31.961 1.00 91.31 202 TYR A O 1
ATOM 1684 N N . GLY A 1 203 ? -2.566 15.084 31.666 1.00 90.25 203 GLY A N 1
ATOM 1685 C CA . GLY A 1 203 ? -2.457 14.738 33.091 1.00 90.25 203 GLY A CA 1
ATOM 1686 C C . GLY A 1 203 ? -3.647 13.958 33.667 1.00 90.25 203 GLY A C 1
ATOM 1687 O O . GLY A 1 203 ? -3.720 13.744 34.877 1.00 90.25 203 GLY A O 1
ATOM 1688 N N . ILE A 1 204 ? -4.564 13.481 32.824 1.00 90.00 204 ILE A N 1
ATOM 1689 C CA . ILE A 1 204 ? -5.676 12.620 33.231 1.00 90.00 204 ILE A CA 1
ATOM 1690 C C . ILE A 1 204 ? -5.125 11.236 33.595 1.00 90.00 204 ILE A C 1
ATOM 1692 O O . ILE A 1 204 ? -4.338 10.633 32.858 1.00 90.00 204 ILE A O 1
ATOM 1696 N N . LYS A 1 205 ? -5.579 10.690 34.729 1.00 90.06 205 LYS A N 1
ATOM 1697 C CA . LYS A 1 205 ? -5.155 9.370 35.206 1.00 90.06 205 LYS A CA 1
ATOM 1698 C C . LYS A 1 205 ? -5.565 8.274 34.216 1.00 90.06 205 LYS A C 1
ATOM 1700 O O . LYS A 1 205 ? -6.746 8.031 33.989 1.00 90.06 205 LYS A O 1
ATOM 1705 N N . VAL A 1 206 ? -4.575 7.562 33.684 1.00 92.56 206 VAL A N 1
ATOM 1706 C CA . VAL A 1 206 ? -4.757 6.397 32.807 1.00 92.56 206 VAL A CA 1
ATOM 1707 C C . VAL A 1 206 ? -4.023 5.176 33.355 1.00 92.56 206 VAL A C 1
ATOM 1709 O O . VAL A 1 206 ? -3.083 5.294 34.142 1.00 92.56 206 VAL A O 1
ATOM 1712 N N . GLY A 1 207 ? -4.442 3.981 32.932 1.00 90.94 207 GLY A N 1
ATOM 1713 C CA . GLY A 1 207 ? -3.771 2.730 33.290 1.00 90.94 207 GLY A CA 1
ATOM 1714 C C . GLY A 1 207 ? -2.350 2.605 32.718 1.00 90.94 207 GLY A C 1
ATOM 1715 O O . GLY A 1 207 ? -1.897 3.397 31.888 1.00 90.94 207 GLY A O 1
ATOM 1716 N N . LYS A 1 208 ? -1.629 1.551 33.119 1.00 92.00 208 LYS A N 1
ATOM 1717 C CA . LYS A 1 208 ? -0.248 1.308 32.657 1.00 92.00 208 LYS A CA 1
ATOM 1718 C C . LYS A 1 208 ? -0.166 0.933 31.172 1.00 92.00 208 LYS A C 1
ATOM 1720 O O . LYS A 1 208 ? 0.838 1.211 30.519 1.00 92.00 208 LYS A O 1
ATOM 1725 N N . LYS A 1 209 ? -1.192 0.267 30.644 1.00 93.69 209 LYS A N 1
ATOM 1726 C CA . LYS A 1 209 ? -1.197 -0.313 29.299 1.00 93.69 209 LYS A CA 1
ATOM 1727 C C . LYS A 1 209 ? -2.313 0.300 28.464 1.00 93.69 209 LYS A C 1
ATOM 1729 O O . LYS A 1 209 ? -3.483 0.190 28.808 1.00 93.69 209 LYS A O 1
ATOM 1734 N N . TRP A 1 210 ? -1.954 0.875 27.319 1.00 93.31 210 TRP A N 1
ATOM 1735 C CA . TRP A 1 210 ? -2.913 1.531 26.424 1.00 93.31 210 TRP A CA 1
ATOM 1736 C C . TRP A 1 210 ? -4.000 0.586 25.888 1.00 93.31 210 TRP A C 1
ATOM 1738 O O . TRP A 1 210 ? -5.109 1.019 25.599 1.00 93.31 210 TRP A O 1
ATOM 1748 N N . TYR A 1 211 ? -3.697 -0.705 25.721 1.00 92.00 211 TYR A N 1
ATOM 1749 C CA . TYR A 1 211 ? -4.632 -1.665 25.127 1.00 92.00 211 TYR A CA 1
ATOM 1750 C C . TYR A 1 211 ? -5.744 -2.101 26.092 1.00 92.00 211 TYR A C 1
ATOM 1752 O O . TYR A 1 211 ? -6.791 -2.550 25.627 1.00 92.00 211 TYR A O 1
ATOM 1760 N N . GLU A 1 212 ? -5.536 -1.913 27.398 1.00 92.94 212 GLU A N 1
ATOM 1761 C CA . GLU A 1 212 ? -6.524 -2.109 28.471 1.00 92.94 212 GLU A CA 1
ATOM 1762 C C . GLU A 1 212 ? -7.345 -0.829 28.736 1.00 92.94 212 GLU A C 1
ATOM 1764 O O . GLU A 1 212 ? -8.253 -0.839 29.560 1.00 92.94 212 GLU A O 1
ATOM 1769 N N . HIS A 1 213 ? -7.040 0.282 28.051 1.00 93.88 213 HIS A N 1
ATOM 1770 C CA . HIS A 1 213 ? -7.737 1.557 28.236 1.00 93.88 213 HIS A CA 1
ATOM 1771 C C . HIS A 1 213 ? -9.199 1.472 27.789 1.00 93.88 213 HIS A C 1
ATOM 1773 O O . HIS A 1 213 ? -9.480 0.978 26.697 1.00 93.88 213 HIS A O 1
ATOM 1779 N N . ASN A 1 214 ? -10.117 2.010 28.591 1.00 90.94 214 ASN A N 1
ATOM 1780 C CA . ASN A 1 214 ? -11.527 2.126 28.229 1.00 90.94 214 ASN A CA 1
ATOM 1781 C C . ASN A 1 214 ? -11.896 3.610 28.041 1.00 90.94 214 ASN A C 1
ATOM 1783 O O . ASN A 1 214 ? -12.043 4.317 29.043 1.00 90.94 214 ASN A O 1
ATOM 1787 N N . PRO A 1 215 ? -12.002 4.102 26.791 1.00 91.44 215 PRO A N 1
ATOM 1788 C CA . PRO A 1 215 ? -12.356 5.491 26.508 1.00 91.44 215 PRO A CA 1
ATOM 1789 C C . PRO A 1 215 ? -13.701 5.855 27.138 1.00 91.44 215 PRO A C 1
ATOM 1791 O O . PRO A 1 215 ? -14.681 5.137 26.949 1.00 91.44 215 PRO A O 1
ATOM 1794 N N . GLN A 1 216 ? -13.741 6.958 27.882 1.00 87.88 216 GLN A N 1
ATOM 1795 C CA . GLN A 1 216 ? -15.003 7.503 28.375 1.00 87.88 216 GLN A CA 1
ATOM 1796 C C . GLN A 1 216 ? -15.622 8.390 27.289 1.00 87.88 216 GLN A C 1
ATOM 1798 O O . GLN A 1 216 ? -14.877 8.992 26.514 1.00 87.88 216 GLN A O 1
ATOM 1803 N N . PRO A 1 217 ? -16.960 8.507 27.227 1.00 85.62 217 PRO A N 1
ATOM 1804 C CA . PRO A 1 217 ? -17.612 9.412 26.282 1.00 85.62 217 PRO A CA 1
ATOM 1805 C C . PRO A 1 217 ? -17.170 10.870 26.457 1.00 85.62 217 PRO A C 1
ATOM 1807 O O . PRO A 1 217 ? -17.015 11.590 25.475 1.00 85.62 217 PRO A O 1
ATOM 1810 N N . VAL A 1 218 ? -16.951 11.285 27.708 1.00 84.06 218 VAL A N 1
ATOM 1811 C CA . VAL A 1 218 ? -16.504 12.627 28.087 1.00 84.06 218 VAL A CA 1
ATOM 1812 C C . VAL A 1 218 ? -15.477 12.495 29.206 1.00 84.06 218 VAL A C 1
ATOM 1814 O O . VAL A 1 218 ? -15.658 11.703 30.132 1.00 84.06 218 VAL A O 1
ATOM 1817 N N . VAL A 1 219 ? -14.394 13.266 29.113 1.00 81.69 219 VAL A N 1
ATOM 1818 C CA . VAL A 1 219 ? -13.417 13.423 30.191 1.00 81.69 219 VAL A CA 1
ATOM 1819 C C . VAL A 1 219 ? -13.167 14.907 30.388 1.00 81.69 219 VAL A C 1
ATOM 1821 O O . VAL A 1 219 ? -12.707 15.586 29.471 1.00 81.69 219 VAL A O 1
ATOM 1824 N N . GLU A 1 220 ? -13.477 15.399 31.580 1.00 78.88 220 GLU A N 1
ATOM 1825 C CA . GLU A 1 220 ? -13.305 16.800 31.938 1.00 78.88 220 GLU A CA 1
ATOM 1826 C C . GLU A 1 220 ? -11.969 16.997 32.655 1.00 78.88 220 GLU A C 1
ATOM 1828 O O . GLU A 1 220 ? -11.663 16.350 33.658 1.00 78.88 220 GLU A O 1
ATOM 1833 N N . THR A 1 221 ? -11.164 17.910 32.130 1.00 71.88 221 THR A N 1
ATOM 1834 C CA . THR A 1 221 ? -10.094 18.580 32.868 1.00 71.88 221 THR A CA 1
ATOM 1835 C C . THR A 1 221 ? -10.661 19.901 33.362 1.00 71.88 221 THR A C 1
ATOM 1837 O O . THR A 1 221 ? -11.338 20.578 32.596 1.00 71.88 221 THR A O 1
ATOM 1840 N N . GLY A 1 222 ? -10.402 20.283 34.615 1.00 67.25 222 GLY A N 1
ATOM 1841 C CA . GLY A 1 222 ? -10.979 21.478 35.259 1.00 67.25 222 GLY A CA 1
ATOM 1842 C C . GLY A 1 222 ? -10.714 22.831 34.569 1.00 67.25 222 GLY A C 1
ATOM 1843 O O . GLY A 1 222 ? -11.172 23.854 35.064 1.00 67.25 222 GLY A O 1
ATOM 1844 N N . GLU A 1 223 ? -10.022 22.842 33.427 1.00 58.81 223 GLU A N 1
ATOM 1845 C CA . GLU A 1 223 ? -9.908 23.961 32.493 1.00 58.81 223 GLU A CA 1
ATOM 1846 C C . GLU A 1 223 ? -10.726 23.661 31.218 1.00 58.81 223 GLU A C 1
ATOM 1848 O O . GLU A 1 223 ? -10.343 22.856 30.369 1.00 58.81 223 GLU A O 1
ATOM 1853 N N . THR A 1 224 ? -11.901 24.289 31.159 1.00 48.16 224 THR A N 1
ATOM 1854 C CA . THR A 1 224 ? -12.804 24.556 30.022 1.00 48.16 224 THR A CA 1
ATOM 1855 C C . THR A 1 224 ? -12.749 23.671 28.763 1.00 48.16 224 THR A C 1
ATOM 1857 O O . THR A 1 224 ? -11.852 23.730 27.922 1.00 48.16 224 THR A O 1
ATOM 1860 N N . ILE A 1 225 ? -13.872 22.985 28.543 1.00 49.50 225 ILE A N 1
ATOM 1861 C CA . ILE A 1 225 ? -14.278 22.298 27.314 1.00 49.50 225 ILE A CA 1
ATOM 1862 C C . ILE A 1 225 ? -14.272 23.278 26.120 1.00 49.50 225 ILE A C 1
ATOM 1864 O O . ILE A 1 225 ? -15.114 24.171 26.037 1.00 49.50 225 ILE A O 1
ATOM 1868 N N . ARG A 1 226 ? -13.383 23.083 25.135 1.00 38.94 226 ARG A N 1
ATOM 1869 C CA . ARG A 1 226 ? -13.571 23.616 23.771 1.00 38.94 226 ARG A CA 1
ATOM 1870 C C . ARG A 1 226 ? -14.210 22.543 22.898 1.00 38.94 226 ARG A C 1
ATOM 1872 O O . ARG A 1 226 ? -13.522 21.772 22.235 1.00 38.94 226 ARG A O 1
ATOM 1879 N N . MET A 1 227 ? -15.539 22.512 22.885 1.00 37.66 227 MET A N 1
ATOM 1880 C CA . MET A 1 227 ? -16.281 21.848 21.817 1.00 37.66 227 MET A CA 1
ATOM 1881 C C . MET A 1 227 ? -16.166 22.724 20.567 1.00 37.66 227 MET A C 1
ATOM 1883 O O . MET A 1 227 ? -16.640 23.859 20.553 1.00 37.66 227 MET A O 1
ATOM 1887 N N . LEU A 1 228 ? -15.504 22.221 19.525 1.00 34.53 228 LEU A N 1
ATOM 1888 C CA . LEU A 1 228 ? -15.641 22.782 18.183 1.00 34.53 228 LEU A CA 1
ATOM 1889 C C . LEU A 1 228 ? -17.068 22.471 17.721 1.00 34.53 228 LEU A C 1
ATOM 1891 O O . LEU A 1 228 ? -17.358 21.349 17.305 1.00 34.53 228 LEU A O 1
ATOM 1895 N N . ASN A 1 229 ? -17.967 23.445 17.867 1.00 33.03 229 ASN A N 1
ATOM 1896 C CA . ASN A 1 229 ? -19.278 23.390 17.233 1.00 33.03 229 ASN A CA 1
ATOM 1897 C C . ASN A 1 229 ? -19.095 23.358 15.709 1.00 33.03 229 ASN A C 1
ATOM 1899 O O . ASN A 1 229 ? -18.212 24.030 15.172 1.00 33.03 229 ASN A O 1
ATOM 1903 N N . LYS A 1 230 ? -19.900 22.505 15.069 1.00 36.03 230 LYS A N 1
ATOM 1904 C CA . LYS A 1 230 ? -19.968 22.297 13.618 1.00 36.03 230 LYS A CA 1
ATOM 1905 C C . LYS A 1 230 ? -20.311 23.571 12.858 1.00 36.03 230 LYS A C 1
ATOM 1907 O O . LYS A 1 230 ? -21.100 24.371 13.406 1.00 36.03 230 LYS A O 1
#

Secondary structure (DSSP, 8-state):
---GGGTS-TTTT------HHHHHHHHHHHHHHHHHHHHTTT-SS----SSHHHHHHHHHHHTTPPPP-S--HHHHHHHHHHHHHHHHHHHHHT-TTTTHHHHHTTSTT--HHHHTHHHH-TTS-HHHHHHHHHHHTT-S--HHHHHHTS--S---B-TTTSSSB--HHIIIII-HHHIIIIIHHHHHHHHHHHHHHHHHHTT----S-GGG----S----SS-------

pLDDT: mean 80.57, std 14.0, range [33.03, 96.44]

Foldseek 3Di:
DDDLQCCDDLQQNHNNDPDPVLQVLLVLLLVLVVCVVVVVVPDVDDDCDDPSNVVNVVSCVVLVPDDDDPDDSVVSSVVSSVSVSVVVLVVQCPDPQQNPLVVVCPDPVHDSSVVSPVVVDPPDDPVRSVVVSCLSSQVDPALLCCCPPVVDPGDQADPPQRPDGGTSCCVQAVPPVCNVPVNVVVVVQVVLLVQQVVCVVLVHDFDPDSNPGDDDPDDDDVPDDDDPDD

Sequence (230 aa):
MLTIYKMLHPKDGGRRLSQVVGTYKAAIINLSYKYVRQIKRIDQNLPTGQSIMRIARKISEEIQIEERGNETEENTKKKIKNKILEEIKKKWVEKQMHGQYPRAVQEHLIEKKRTYKWLRKRELKGKTKSLIIAAQDQAINTRCHKKNILRQNVNSKGRLCEEHETTTDHIIAGCTTFAKHEYIKRHDQVCRNLHYNICKEYGIKVGKKWYEHNPQPVVETGETIRMLNK

Organism: Ignelater luminosus (NCBI:txid2038154)

Solvent-accessible surface area (backbone atoms only — not comparable to full-atom values): 13568 Å² total; per-residue (Å²): 133,89,60,70,48,44,42,31,47,34,74,75,65,18,68,58,40,81,49,67,67,49,53,48,55,38,47,44,43,52,48,31,54,50,50,53,61,58,38,60,74,76,49,85,83,66,79,89,74,82,60,55,55,56,52,25,50,53,52,31,61,74,65,67,57,80,79,84,67,99,70,54,73,71,57,52,46,49,53,49,41,51,53,53,49,52,54,51,50,50,61,40,48,68,32,82,67,54,8,45,48,67,49,56,49,66,38,93,90,46,60,49,69,64,75,22,43,68,68,70,45,84,88,59,56,71,68,59,53,53,50,54,48,33,41,57,37,48,68,46,95,34,42,32,34,38,30,75,72,68,66,42,98,54,75,27,46,29,95,81,63,64,72,51,62,22,43,54,60,28,74,62,53,62,33,74,70,46,29,78,52,60,29,47,55,55,51,50,53,52,52,28,44,50,50,45,51,51,36,55,75,73,70,43,93,71,75,96,47,54,89,78,50,78,79,64,98,71,83,88,59,102,70,77,87,80,76,82,75,131

Radius of gyration: 26.02 Å; Cα contacts (8 Å, |Δi|>4): 208; chains: 1; bounding box: 66×44×72 Å